Protein AF-A0A0D2CR32-F1 (afdb_monomer)

Mean predicted aligned error: 14.41 Å

pLDDT: mean 72.33, std 23.38, range [25.7, 96.06]

Radius of gyration: 24.19 Å; Cα contacts (8 Å, |Δi|>4): 270; chains: 1; bounding box: 74×55×66 Å

Organism: NCBI:txid348802

Secondary structure (DSSP, 8-state):
---TTHHHHHHHHHHHHTTSSS-SSS-S----------S-TTS---------S-----GGGGGGGGEEEEEEEEEEEHHHHTTT---EEEEEEEEE-S-S---TTHHHHHTS--BPPPPTTS-HHHHHHHHHHHHHHHTT----EEESS-TTS--SS--SPPEEEEE-SSGGGSS-HHHHHHHHHHHHT--HHHHHHHHHHTT--PPPPPTTS-HHHHHHHHHHHHHHHHHHHHHHH-

InterPro domains:
  IPR010686 Oil body-associated protein-like [PF06884] (105-201)
  IPR010686 Oil body-associated protein-like [PTHR31360] (105-225)

Structure (mmCIF, N/CA/C/O backbone):
data_AF-A0A0D2CR32-F1
#
_entry.id   AF-A0A0D2CR32-F1
#
loop_
_atom_site.group_PDB
_atom_site.id
_atom_site.type_symbol
_atom_site.label_atom_id
_atom_site.label_alt_id
_atom_site.label_comp_id
_atom_site.label_asym_id
_atom_site.label_entity_id
_atom_site.label_seq_id
_atom_site.pdbx_PDB_ins_code
_atom_site.Cartn_x
_atom_site.Cartn_y
_atom_site.Cartn_z
_atom_site.occupancy
_atom_site.B_iso_or_equiv
_atom_site.auth_seq_id
_atom_site.auth_comp_id
_atom_site.auth_asym_id
_atom_site.auth_atom_id
_atom_site.pdbx_PDB_model_num
ATOM 1 N N . MET A 1 1 ? -7.185 8.472 30.076 1.00 27.50 1 MET A N 1
ATOM 2 C CA . MET A 1 1 ? -6.195 7.599 29.405 1.00 27.50 1 MET A CA 1
ATOM 3 C C . MET A 1 1 ? -6.748 6.182 29.374 1.00 27.50 1 MET A C 1
ATOM 5 O O . MET A 1 1 ? -6.702 5.495 30.388 1.00 27.50 1 MET A O 1
ATOM 9 N N . LEU A 1 2 ? -7.368 5.788 28.262 1.00 28.55 2 LEU A N 1
ATOM 10 C CA . LEU A 1 2 ? -7.880 4.429 28.055 1.00 28.55 2 LEU A CA 1
ATOM 11 C C . LEU A 1 2 ? -6.737 3.539 27.542 1.00 28.55 2 LEU A C 1
ATOM 13 O O . LEU A 1 2 ? -5.870 4.010 26.812 1.00 28.55 2 LEU A O 1
ATOM 17 N N . ARG A 1 3 ? -6.682 2.280 27.992 1.00 25.70 3 ARG A N 1
ATOM 18 C CA . ARG A 1 3 ? -5.602 1.347 27.634 1.00 25.70 3 ARG A CA 1
ATOM 19 C C . ARG A 1 3 ? -5.749 0.852 26.178 1.00 25.70 3 ARG A C 1
ATOM 21 O O . ARG A 1 3 ? -6.882 0.682 25.735 1.00 25.70 3 ARG A O 1
ATOM 28 N N . PRO A 1 4 ? -4.646 0.501 25.487 1.00 36.69 4 PRO A N 1
ATOM 29 C CA . PRO A 1 4 ? -4.617 0.152 24.052 1.00 36.69 4 PRO A CA 1
ATOM 30 C C . PRO A 1 4 ? -5.439 -1.077 23.611 1.00 36.69 4 PRO A C 1
ATOM 32 O O . PRO A 1 4 ? -5.573 -1.330 22.424 1.00 36.69 4 PRO A O 1
ATOM 35 N N . GLY A 1 5 ? -6.000 -1.860 24.539 1.00 31.25 5 GLY A N 1
ATOM 36 C CA . GLY A 1 5 ? -6.764 -3.079 24.224 1.00 31.25 5 GLY A CA 1
ATOM 37 C C . GLY A 1 5 ? -8.270 -2.879 24.023 1.00 31.25 5 GLY A C 1
ATOM 38 O O . GLY A 1 5 ? -8.967 -3.836 23.702 1.00 31.25 5 GLY A O 1
ATOM 39 N N . VAL A 1 6 ? -8.798 -1.668 24.234 1.00 40.19 6 VAL A N 1
ATOM 40 C CA . VAL A 1 6 ? -10.255 -1.434 24.246 1.00 40.19 6 VAL A CA 1
ATOM 41 C C . VAL A 1 6 ? -10.858 -1.451 22.835 1.00 40.19 6 VAL A C 1
ATOM 43 O O . VAL A 1 6 ? -11.968 -1.942 22.671 1.00 40.19 6 VAL A O 1
ATOM 46 N N . ALA A 1 7 ? -10.127 -1.007 21.808 1.00 39.59 7 ALA A N 1
ATOM 47 C CA . ALA A 1 7 ? -10.624 -0.995 20.427 1.00 39.59 7 ALA A CA 1
ATOM 48 C C . ALA A 1 7 ? -10.786 -2.414 19.842 1.00 39.59 7 ALA A C 1
ATOM 50 O O . ALA A 1 7 ? -11.799 -2.729 19.220 1.00 39.59 7 ALA A O 1
ATOM 51 N N . VAL A 1 8 ? -9.826 -3.304 20.119 1.00 42.84 8 VAL A N 1
ATOM 52 C CA . VAL A 1 8 ? -9.856 -4.713 19.681 1.00 42.84 8 VAL A CA 1
ATOM 53 C C . VAL A 1 8 ? -10.922 -5.505 20.443 1.00 42.84 8 VAL A C 1
ATOM 55 O O . VAL A 1 8 ? -11.657 -6.296 19.851 1.00 42.84 8 VAL A O 1
ATOM 58 N N . GLN A 1 9 ? -11.053 -5.255 21.749 1.00 33.66 9 GLN A N 1
ATOM 59 C CA . GLN A 1 9 ? -12.088 -5.871 22.573 1.00 33.66 9 GLN A CA 1
ATOM 60 C C . GLN A 1 9 ? -13.492 -5.418 22.131 1.00 33.66 9 GLN A C 1
ATOM 62 O O . GLN A 1 9 ? -14.372 -6.259 21.983 1.00 33.66 9 GLN A O 1
ATOM 67 N N . ALA A 1 10 ? -13.688 -4.133 21.814 1.00 36.56 10 ALA A N 1
ATOM 68 C CA . ALA A 1 10 ? -14.958 -3.609 21.306 1.00 36.56 10 ALA A CA 1
ATOM 69 C C . ALA A 1 10 ? -15.360 -4.232 19.953 1.00 36.56 10 ALA A C 1
ATOM 71 O O . ALA A 1 10 ? -16.526 -4.582 19.753 1.00 36.56 10 ALA A O 1
ATOM 72 N N . TYR A 1 11 ? -14.397 -4.457 19.049 1.00 42.00 11 TYR A N 1
ATOM 73 C CA . TYR A 1 11 ? -14.636 -5.164 17.785 1.00 42.00 11 TYR A CA 1
ATOM 74 C C . TYR A 1 11 ? -15.102 -6.613 18.010 1.00 42.00 11 TYR A C 1
ATOM 76 O O . TYR A 1 11 ? -16.102 -7.041 17.430 1.00 42.00 11 TYR A O 1
ATOM 84 N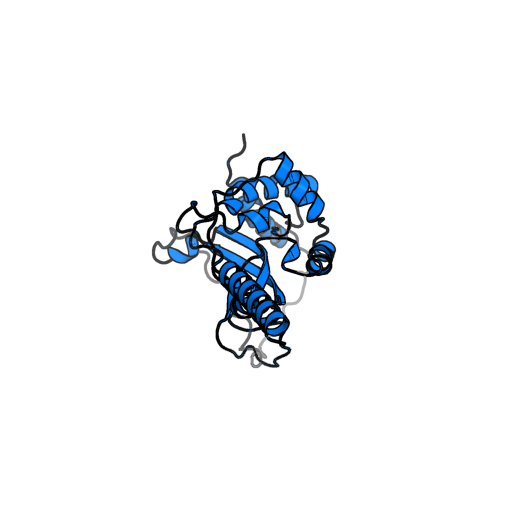 N . LEU A 1 12 ? -14.439 -7.356 18.902 1.00 39.53 12 LEU A N 1
ATOM 85 C CA . LEU A 1 12 ? -14.796 -8.745 19.212 1.00 39.53 12 LEU A CA 1
ATOM 86 C C . LEU A 1 12 ? -16.113 -8.866 20.005 1.00 39.53 12 LEU A C 1
ATOM 88 O O . LEU A 1 12 ? -16.902 -9.776 19.746 1.00 39.53 12 LEU A O 1
ATOM 92 N N . GLU A 1 13 ? -16.395 -7.938 20.923 1.00 36.94 13 GLU A N 1
ATOM 93 C CA . GLU A 1 13 ? -17.614 -7.919 21.748 1.00 36.94 13 G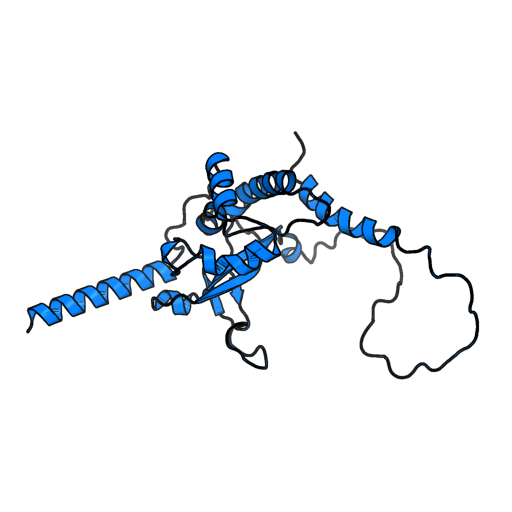LU A CA 1
ATOM 94 C C . GLU A 1 13 ? -18.865 -7.500 20.958 1.00 36.94 13 GLU A C 1
ATOM 96 O O . GLU A 1 13 ? -19.954 -8.033 21.196 1.00 36.94 13 GLU A O 1
ATOM 101 N N . SER A 1 14 ? -18.726 -6.625 19.954 1.00 37.56 14 SER A N 1
ATOM 102 C CA . SER A 1 14 ? -19.843 -6.209 19.090 1.00 37.56 14 SER A CA 1
ATOM 103 C C . SER A 1 14 ? -20.458 -7.370 18.285 1.00 37.56 14 SER A C 1
ATOM 105 O O . SER A 1 14 ? -21.671 -7.389 18.056 1.00 37.56 14 SER A O 1
ATOM 107 N N . ARG A 1 15 ? -19.669 -8.404 17.940 1.00 39.91 15 ARG A N 1
ATOM 108 C CA . ARG A 1 15 ? -20.166 -9.627 17.275 1.00 39.91 15 ARG A CA 1
ATOM 109 C C . ARG A 1 15 ? -20.936 -10.561 18.213 1.00 39.91 15 ARG A C 1
ATOM 111 O O . ARG A 1 15 ? -21.784 -11.312 17.734 1.00 39.91 15 ARG A O 1
ATOM 118 N N . ALA A 1 16 ? -20.687 -10.521 19.523 1.00 35.16 16 ALA A N 1
ATOM 119 C CA . ALA A 1 16 ? -21.371 -11.384 20.489 1.00 35.16 16 ALA A CA 1
ATOM 120 C C . ALA A 1 16 ? -22.799 -10.898 20.807 1.00 35.16 16 ALA A C 1
ATOM 122 O O . ALA A 1 16 ? -23.700 -11.707 21.017 1.00 35.16 16 ALA A O 1
ATOM 123 N N . LEU A 1 17 ? -23.041 -9.583 20.788 1.00 36.00 17 LEU A N 1
ATOM 124 C CA . LEU A 1 17 ? -24.335 -8.995 21.163 1.00 36.00 17 LEU A CA 1
ATOM 125 C C . LEU A 1 17 ? -25.388 -9.014 20.038 1.00 36.00 17 LEU A C 1
ATOM 127 O O . LEU A 1 17 ? -26.586 -8.985 20.331 1.00 36.00 17 LEU A O 1
ATOM 131 N N . PHE A 1 18 ? -24.973 -9.123 18.771 1.00 36.34 18 PHE A N 1
ATOM 132 C CA . PHE A 1 18 ? -25.883 -9.163 17.615 1.00 36.34 18 PHE A CA 1
ATOM 133 C C . PHE A 1 18 ? -26.742 -10.444 17.569 1.00 36.34 18 PHE A C 1
ATOM 135 O O . PHE A 1 18 ? -27.901 -10.403 17.160 1.00 36.34 18 PHE A O 1
ATOM 142 N N . TRP A 1 19 ? -26.236 -11.569 18.087 1.00 30.84 19 TRP A N 1
ATOM 143 C CA . TRP A 1 19 ? -26.947 -12.857 18.058 1.00 30.84 19 TRP A CA 1
ATOM 144 C C . TRP A 1 19 ? -27.943 -13.073 19.209 1.00 30.84 19 TRP A C 1
ATOM 146 O O . TRP A 1 19 ? -28.801 -13.947 19.115 1.00 30.84 19 TRP A O 1
ATOM 156 N N . HIS A 1 20 ? -27.899 -12.263 20.272 1.00 37.88 20 HIS A N 1
ATOM 157 C CA . HIS A 1 20 ? -28.812 -12.406 21.417 1.00 37.88 20 HIS A CA 1
ATOM 158 C C . HIS A 1 20 ? -30.158 -11.680 21.247 1.00 37.88 20 HIS A C 1
ATOM 160 O O . HIS A 1 20 ? -31.092 -11.963 21.994 1.00 37.88 20 HIS A O 1
ATOM 166 N N . LYS A 1 21 ? -30.290 -10.762 20.278 1.00 38.78 21 LYS A N 1
ATOM 167 C CA . LYS A 1 21 ? -31.495 -9.921 20.113 1.00 38.78 21 LYS A CA 1
ATOM 168 C C . LYS A 1 21 ? -32.452 -10.348 18.990 1.00 38.78 21 LYS A C 1
ATOM 170 O O . LYS A 1 21 ? -33.497 -9.725 18.844 1.00 38.78 21 LYS A O 1
ATOM 175 N N . LEU A 1 22 ? -32.153 -11.419 18.247 1.00 34.38 22 LEU A N 1
ATOM 176 C CA . LEU A 1 22 ? -32.984 -11.909 17.129 1.00 34.38 22 LEU A CA 1
ATOM 177 C C . LEU A 1 22 ? -33.710 -13.247 17.395 1.00 34.38 22 LEU A C 1
ATOM 179 O O . LEU A 1 22 ? -34.282 -13.824 16.477 1.00 34.38 22 LEU A O 1
ATOM 183 N N . ILE A 1 23 ? -33.743 -13.733 18.643 1.00 38.81 23 ILE A N 1
ATOM 184 C CA . ILE A 1 23 ? -34.404 -15.002 19.016 1.00 38.81 23 ILE A CA 1
ATOM 185 C C . ILE A 1 23 ? -35.640 -14.798 19.922 1.00 38.81 23 ILE A C 1
ATOM 187 O O . ILE A 1 23 ? -35.771 -15.478 20.939 1.00 38.81 23 ILE A O 1
ATOM 191 N N . PRO A 1 24 ? -36.576 -13.883 19.603 1.00 36.66 24 PRO A N 1
ATOM 192 C CA . PRO A 1 24 ? -37.940 -14.167 20.038 1.00 36.66 24 PRO A CA 1
ATOM 193 C C . PRO A 1 24 ? -38.971 -13.750 18.986 1.00 36.66 24 PRO A C 1
ATOM 195 O O . PRO A 1 24 ? -39.737 -12.832 19.235 1.00 36.66 24 PRO A O 1
ATOM 198 N N . PHE A 1 25 ? -39.014 -14.389 17.811 1.00 33.28 25 PHE A N 1
ATOM 199 C CA . PHE A 1 25 ? -40.172 -14.203 16.913 1.00 33.28 25 PHE A CA 1
ATOM 200 C C . PHE A 1 25 ? -40.684 -15.442 16.165 1.00 3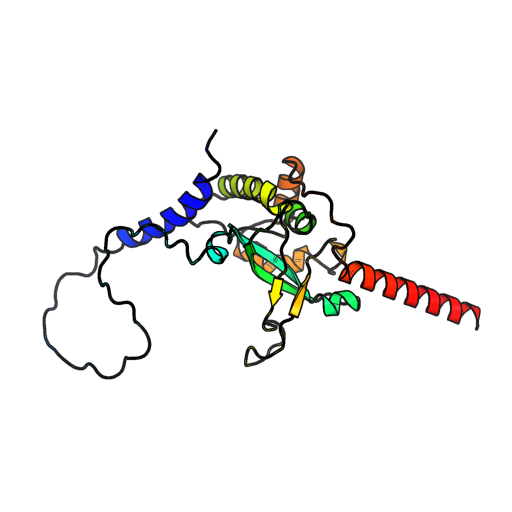3.28 25 PHE A C 1
ATOM 202 O O . PHE A 1 25 ? -41.750 -15.366 15.567 1.00 33.28 25 PHE A O 1
ATOM 209 N N . PHE A 1 26 ? -40.038 -16.607 16.261 1.00 34.28 26 PHE A N 1
ATOM 210 C CA . PHE A 1 26 ? -40.560 -17.842 15.657 1.00 34.28 26 PHE A CA 1
ATOM 211 C C . PHE A 1 26 ? -40.344 -19.046 16.575 1.00 34.28 26 PHE A C 1
ATOM 213 O O . PHE A 1 26 ? -39.478 -19.880 16.341 1.00 34.28 26 PHE A O 1
ATOM 220 N N . ALA A 1 27 ? -41.114 -19.124 17.658 1.00 36.47 27 ALA A N 1
ATOM 221 C CA . ALA A 1 27 ? -41.225 -20.349 18.446 1.00 36.47 27 ALA A CA 1
ATOM 222 C C . ALA A 1 27 ? -42.585 -20.411 19.150 1.00 36.47 27 ALA A C 1
ATOM 224 O O . ALA A 1 27 ? -42.665 -20.389 20.373 1.00 36.47 27 ALA A O 1
ATOM 225 N N . THR A 1 28 ? -43.670 -20.477 18.378 1.00 37.28 28 THR A N 1
ATOM 226 C CA . THR A 1 28 ? -44.895 -21.126 18.861 1.00 37.28 28 THR A CA 1
ATOM 227 C C . THR A 1 28 ? -45.458 -22.013 17.754 1.00 37.28 28 THR A C 1
ATOM 229 O O . THR A 1 28 ? -45.735 -21.552 16.652 1.00 37.28 28 THR A O 1
ATOM 232 N N . SER A 1 29 ? -45.603 -23.298 18.086 1.00 38.62 29 SER A N 1
ATOM 233 C CA . SER A 1 29 ? -46.234 -24.390 17.331 1.00 38.62 29 SER A CA 1
ATOM 234 C C . SER A 1 29 ? -45.499 -24.934 16.095 1.00 38.62 29 SER A C 1
ATOM 236 O O . SER A 1 29 ? -45.486 -24.324 15.034 1.00 38.62 29 SER A O 1
ATOM 238 N N . ILE A 1 30 ? -44.936 -26.139 16.225 1.00 32.59 30 ILE A N 1
ATOM 239 C CA . ILE A 1 30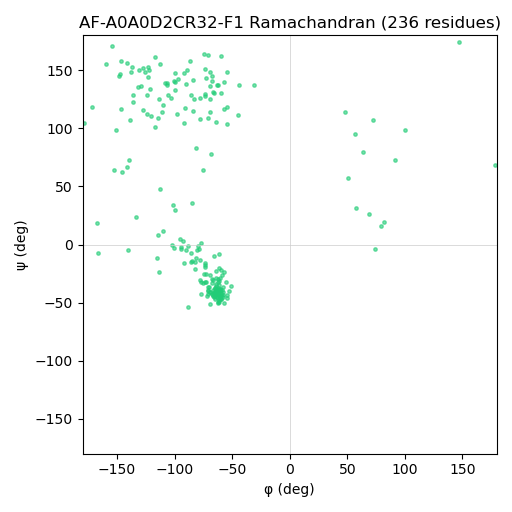 ? -45.448 -27.370 15.593 1.00 32.59 30 ILE A CA 1
ATOM 240 C C . ILE A 1 30 ? -44.534 -28.524 16.033 1.00 32.59 30 ILE A C 1
ATOM 242 O O . ILE A 1 30 ? -43.401 -28.665 15.579 1.00 32.59 30 ILE A O 1
ATOM 246 N N . ASP A 1 31 ? -45.056 -29.332 16.953 1.00 33.88 31 ASP A N 1
ATOM 247 C CA . ASP A 1 31 ? -44.638 -30.711 17.174 1.00 33.88 31 ASP A CA 1
ATOM 248 C C . ASP A 1 31 ? -45.399 -31.576 16.165 1.00 33.88 31 ASP A C 1
ATOM 250 O O . ASP A 1 31 ? -46.623 -31.650 16.265 1.00 33.88 31 ASP A O 1
ATOM 254 N N . PHE A 1 32 ? -44.722 -32.226 15.212 1.00 27.45 32 PHE A N 1
ATOM 255 C CA . PHE A 1 32 ? -45.164 -33.516 14.659 1.00 27.45 32 PHE A CA 1
ATOM 256 C C . PHE A 1 32 ? -44.097 -34.137 13.737 1.00 27.45 32 PHE A C 1
ATOM 258 O O . PHE A 1 32 ? -43.772 -33.552 12.712 1.00 27.45 32 PHE A O 1
ATOM 265 N N . LEU A 1 33 ? -43.618 -35.330 14.128 1.00 30.91 33 LEU A N 1
ATOM 266 C CA . LEU A 1 33 ? -43.073 -36.449 13.325 1.00 30.91 33 LEU A CA 1
ATOM 267 C C . LEU A 1 33 ? -42.013 -36.097 12.251 1.00 30.91 33 LEU A C 1
ATOM 269 O O . LEU A 1 33 ? -42.293 -35.443 11.261 1.00 30.91 33 LEU A O 1
ATOM 273 N N . GLY A 1 34 ? -40.755 -36.524 12.359 1.00 28.36 34 GLY A N 1
ATOM 274 C CA . GLY A 1 34 ? -40.354 -37.928 12.459 1.00 28.36 34 GLY A CA 1
ATOM 275 C C . GLY A 1 34 ? -39.877 -38.420 11.084 1.00 28.36 34 GLY A C 1
ATOM 276 O O . GLY A 1 34 ? -40.694 -38.759 10.240 1.00 28.36 34 GLY A O 1
ATOM 277 N N . ASP A 1 35 ? -38.555 -38.429 10.897 1.00 30.50 35 ASP A N 1
ATOM 278 C CA . ASP A 1 35 ? -37.787 -39.190 9.901 1.00 30.50 35 ASP A CA 1
ATOM 279 C C . ASP A 1 35 ? -38.090 -39.036 8.398 1.00 30.50 35 ASP A C 1
ATOM 281 O O . ASP A 1 35 ? -38.831 -39.798 7.784 1.00 30.50 35 ASP A O 1
ATOM 285 N N . LEU A 1 36 ? -37.314 -38.148 7.770 1.00 29.09 36 LEU A N 1
ATOM 286 C CA . LEU A 1 36 ? -36.714 -38.376 6.447 1.00 29.09 36 LEU A CA 1
ATOM 287 C C . LEU A 1 36 ? -35.337 -37.693 6.405 1.00 29.09 36 LEU A C 1
ATOM 289 O O . LEU A 1 36 ? -35.073 -36.745 5.671 1.00 29.09 36 LEU A O 1
ATOM 293 N N . ALA A 1 37 ? -34.452 -38.172 7.279 1.00 32.44 37 ALA A N 1
ATOM 294 C CA . ALA A 1 37 ? -33.020 -37.949 7.186 1.00 32.44 37 ALA A CA 1
ATOM 295 C C . ALA A 1 37 ? -32.451 -38.901 6.127 1.00 32.44 37 ALA A C 1
ATOM 297 O O . ALA A 1 37 ? -32.412 -40.098 6.381 1.00 32.44 37 ALA A O 1
ATOM 298 N N . LEU A 1 38 ? -32.057 -38.380 4.957 1.00 36.31 38 LEU A N 1
ATOM 299 C CA . LEU A 1 38 ? -31.023 -38.942 4.062 1.00 36.31 38 LEU A CA 1
ATOM 300 C C . LEU A 1 38 ? -30.885 -38.085 2.785 1.00 36.31 38 LEU A C 1
ATOM 302 O O . LEU A 1 38 ? -31.241 -38.527 1.700 1.00 36.31 38 LEU A O 1
ATOM 306 N N . SER A 1 39 ? -30.376 -36.847 2.898 1.00 31.53 39 SER A N 1
ATOM 307 C CA . SER A 1 39 ? -29.729 -36.150 1.756 1.00 31.53 39 SER A CA 1
ATOM 308 C C . SER A 1 39 ? -28.926 -34.878 2.105 1.00 31.53 39 SER A C 1
ATOM 310 O O . SER A 1 39 ? -28.678 -34.066 1.218 1.00 31.53 39 SER A O 1
ATOM 312 N N . ALA A 1 40 ? -28.515 -34.648 3.358 1.00 29.55 40 ALA A N 1
ATOM 313 C CA . ALA A 1 40 ? -27.813 -33.406 3.735 1.00 29.55 40 ALA A CA 1
ATOM 314 C C . ALA A 1 40 ? -26.557 -33.622 4.599 1.00 29.55 40 ALA A C 1
ATOM 316 O O . ALA A 1 40 ? -26.117 -32.722 5.310 1.00 29.55 40 ALA A O 1
ATOM 317 N N . GLU A 1 41 ? -25.942 -34.801 4.525 1.00 32.22 41 GLU A N 1
ATOM 318 C CA . GLU A 1 41 ? -24.595 -35.017 5.055 1.00 32.22 41 GLU A CA 1
ATOM 319 C C . GLU A 1 41 ? -23.573 -34.516 4.029 1.00 32.22 41 GLU A C 1
ATOM 321 O O . GLU A 1 41 ? -23.101 -35.300 3.222 1.00 32.22 41 GLU A O 1
ATOM 326 N N . TYR A 1 42 ? -23.276 -33.210 4.010 1.00 29.47 42 TYR A N 1
ATOM 327 C CA . TYR A 1 42 ? -21.933 -32.706 3.644 1.00 29.47 42 TYR A CA 1
ATOM 328 C C . TYR A 1 42 ? -21.682 -31.226 3.981 1.00 29.47 42 TYR A C 1
ATOM 330 O O . TYR A 1 42 ? -20.548 -30.765 3.906 1.00 29.47 42 TYR A O 1
ATOM 338 N N . LEU A 1 43 ? -22.685 -30.475 4.429 1.00 30.61 43 LEU A N 1
ATOM 339 C CA . LEU A 1 43 ? -22.503 -29.129 4.968 1.00 30.61 43 LEU A CA 1
ATOM 340 C C . LEU A 1 43 ? -23.269 -29.059 6.291 1.00 30.61 43 LEU A C 1
ATOM 342 O O . LEU A 1 43 ? -24.414 -29.485 6.345 1.00 30.61 43 LEU A O 1
ATOM 346 N N . VAL A 1 44 ? -22.655 -28.489 7.330 1.00 32.03 44 VAL A N 1
ATOM 347 C CA . VAL A 1 44 ? -23.160 -28.370 8.718 1.00 32.03 44 VAL A CA 1
ATOM 348 C C . VAL A 1 44 ? -22.764 -29.530 9.652 1.00 32.03 44 VAL A C 1
ATOM 350 O O . VAL A 1 44 ? -23.575 -30.310 10.141 1.00 32.03 44 VAL A O 1
ATOM 353 N N . VAL A 1 45 ? -21.483 -29.541 10.020 1.00 27.95 45 VAL A N 1
ATOM 354 C CA . VAL A 1 45 ? -21.033 -29.898 11.376 1.00 27.95 45 VAL A CA 1
ATOM 355 C C . VAL A 1 45 ? -20.378 -28.616 11.895 1.00 27.95 45 VAL A C 1
ATOM 357 O O . VAL A 1 45 ? -19.374 -28.182 11.358 1.00 27.95 45 VAL A O 1
ATOM 360 N N . HIS A 1 46 ? -21.040 -27.824 12.735 1.00 30.56 46 HIS A N 1
ATOM 361 C CA . HIS A 1 46 ? -20.940 -27.980 14.181 1.00 30.56 46 HIS A CA 1
ATOM 362 C C . HIS A 1 46 ? -22.304 -27.807 14.860 1.00 30.56 46 HIS A C 1
ATOM 364 O O . HIS A 1 46 ? -22.842 -26.709 15.002 1.00 30.56 46 HIS A O 1
ATOM 370 N N . ARG A 1 47 ? -22.840 -28.940 15.315 1.00 31.89 47 ARG A N 1
ATOM 371 C CA . ARG A 1 47 ? -23.934 -29.054 16.278 1.00 31.89 47 ARG A CA 1
ATOM 372 C C . ARG A 1 47 ? -23.412 -28.601 17.652 1.00 31.89 47 ARG A C 1
ATOM 374 O O . ARG A 1 47 ? -22.309 -28.981 18.037 1.00 31.89 47 ARG A O 1
ATOM 381 N N . LYS A 1 48 ? -24.206 -27.806 18.380 1.00 35.91 48 LYS A N 1
ATOM 382 C CA . LYS A 1 48 ? -24.034 -27.492 19.811 1.00 35.91 48 LYS A CA 1
ATOM 383 C C . LYS A 1 48 ? -23.708 -28.774 20.597 1.00 35.91 48 LYS A C 1
ATOM 385 O O . LYS A 1 48 ? -24.584 -29.620 20.738 1.00 35.91 48 LYS A O 1
ATOM 390 N N . SER A 1 49 ? -22.490 -28.888 21.114 1.00 30.05 49 SER A N 1
ATOM 391 C CA . SER A 1 49 ? -22.095 -29.874 22.124 1.00 30.05 49 SER A CA 1
ATOM 392 C C . SER A 1 49 ? -21.046 -29.210 23.010 1.00 30.05 49 SER A C 1
ATOM 394 O O . SER A 1 49 ? -19.997 -28.805 22.523 1.00 30.05 49 SER A O 1
ATOM 396 N N . ASP A 1 50 ? -21.389 -29.053 24.285 1.00 29.05 50 ASP A N 1
ATOM 397 C CA . ASP A 1 50 ? -20.473 -28.880 25.415 1.00 29.05 50 ASP A CA 1
ATOM 398 C C . ASP A 1 50 ? -19.593 -27.619 25.431 1.00 29.05 50 ASP A C 1
ATOM 400 O O . ASP A 1 50 ? -18.382 -27.658 25.218 1.00 29.05 50 ASP A O 1
ATOM 404 N N . TYR A 1 51 ? -20.181 -26.490 25.846 1.00 33.81 51 TYR A N 1
ATOM 405 C CA . TYR A 1 51 ? -19.397 -25.427 26.483 1.00 33.81 51 TYR A CA 1
ATOM 406 C C . TYR A 1 51 ? -18.915 -25.916 27.855 1.00 33.81 51 TYR A C 1
ATOM 408 O O . TYR A 1 51 ? -19.467 -25.565 28.899 1.00 33.81 51 TYR A O 1
ATOM 416 N N . ALA A 1 52 ? -17.873 -26.745 27.853 1.00 37.72 52 ALA A N 1
ATOM 417 C CA . ALA A 1 52 ? -16.995 -26.867 28.999 1.00 37.72 52 ALA A CA 1
ATOM 418 C C . ALA A 1 52 ? -16.435 -25.471 29.318 1.00 37.72 52 ALA A C 1
ATOM 420 O O . ALA A 1 52 ? -16.122 -24.689 28.417 1.00 37.72 52 ALA A O 1
ATOM 421 N N . THR A 1 53 ? -16.337 -25.160 30.612 1.00 39.97 53 THR A N 1
ATOM 422 C CA . THR A 1 53 ? -15.613 -24.008 31.175 1.00 39.97 53 THR A CA 1
ATOM 423 C C . THR A 1 53 ? -14.399 -23.628 30.324 1.00 39.97 53 THR A C 1
ATOM 425 O O . THR A 1 53 ? -13.677 -24.550 29.937 1.00 39.97 53 THR A O 1
ATOM 428 N N . PRO A 1 54 ? -14.125 -22.331 30.066 1.00 42.03 54 PRO A N 1
ATOM 429 C CA . PRO A 1 54 ? -13.037 -21.922 29.183 1.00 42.03 54 PRO A CA 1
ATOM 430 C C . PRO A 1 54 ? -11.725 -22.550 29.661 1.00 42.03 54 PRO A C 1
ATOM 432 O O . PRO A 1 54 ? -11.150 -22.157 30.678 1.00 42.03 54 PRO A O 1
ATOM 435 N N . SER A 1 55 ? -11.283 -23.587 28.949 1.00 49.22 55 SER A N 1
ATOM 436 C CA . SER A 1 55 ? -10.024 -24.261 29.217 1.00 49.22 55 SER A CA 1
ATOM 437 C C . SER A 1 55 ? -8.908 -23.245 29.021 1.00 49.22 55 SER A C 1
ATOM 439 O O . SER A 1 55 ? -8.937 -22.476 28.056 1.00 49.22 55 SER A O 1
ATOM 441 N N . LYS A 1 56 ? -7.928 -23.236 29.931 1.00 44.94 56 LYS A N 1
ATOM 442 C CA . LYS A 1 56 ? -6.745 -22.371 29.835 1.00 44.94 56 LYS A CA 1
ATOM 443 C C . LYS A 1 56 ? -6.192 -22.392 28.396 1.00 44.94 56 LYS A C 1
ATOM 445 O O . LYS A 1 56 ? -6.116 -23.474 27.815 1.00 44.94 56 LYS A O 1
ATOM 450 N N . PRO A 1 57 ? -5.796 -21.242 27.822 1.00 46.94 57 PRO A N 1
ATOM 451 C CA . PRO A 1 57 ? -5.370 -21.168 26.427 1.00 46.94 57 PRO A CA 1
ATOM 452 C C . PRO A 1 57 ? -4.237 -22.164 26.130 1.00 46.94 57 PRO A C 1
ATOM 454 O O . PRO A 1 57 ? -3.156 -22.008 26.696 1.00 46.94 57 PRO A O 1
ATOM 457 N N . ASN A 1 58 ? -4.446 -23.133 25.226 1.00 50.81 58 ASN A N 1
ATOM 458 C CA . ASN A 1 58 ? -3.441 -24.150 24.878 1.00 50.81 58 ASN A CA 1
ATOM 459 C C . ASN A 1 58 ? -2.136 -23.478 24.374 1.00 50.81 58 ASN A C 1
ATOM 461 O O . ASN A 1 58 ? -2.180 -22.777 23.353 1.00 50.81 58 ASN A O 1
ATOM 465 N N . PRO A 1 59 ? -0.992 -23.633 25.069 1.00 56.34 59 PRO A N 1
ATOM 466 C CA . PRO A 1 59 ? 0.282 -23.008 24.702 1.00 56.34 59 PRO A CA 1
ATOM 467 C C . PRO A 1 59 ? 0.881 -23.501 23.369 1.00 56.34 59 PRO A C 1
ATOM 469 O O . PRO A 1 59 ? 1.815 -22.885 22.866 1.00 56.34 59 PRO A O 1
ATOM 472 N N . GLU A 1 60 ? 0.332 -24.556 22.768 1.00 55.62 60 GLU A N 1
ATOM 473 C CA . GLU A 1 60 ? 0.847 -25.211 21.557 1.00 55.62 60 GLU A CA 1
ATOM 474 C C . GLU A 1 60 ? 0.624 -24.419 20.244 1.00 55.62 60 GLU A C 1
ATOM 476 O O . GLU A 1 60 ? 1.317 -24.646 19.258 1.00 55.62 60 GLU A O 1
ATOM 481 N N . PHE A 1 61 ? -0.266 -23.416 20.225 1.00 51.09 61 PHE A N 1
ATOM 482 C CA . PHE A 1 61 ? -0.589 -22.606 19.029 1.00 51.09 61 PHE A CA 1
ATOM 483 C C . PHE A 1 61 ? 0.083 -21.220 18.996 1.00 51.09 61 PHE A C 1
ATOM 485 O O . PHE A 1 61 ? -0.495 -20.242 18.517 1.00 51.09 61 PHE A O 1
ATOM 492 N N . ALA A 1 62 ? 1.304 -21.104 19.518 1.00 45.50 62 ALA A N 1
ATOM 493 C CA . ALA A 1 62 ? 2.028 -19.833 19.628 1.00 45.50 62 ALA A CA 1
ATOM 494 C C . ALA A 1 62 ? 2.134 -18.986 18.329 1.00 45.50 62 ALA A C 1
ATOM 496 O O . ALA A 1 62 ? 2.022 -17.765 18.447 1.00 45.50 62 ALA A O 1
ATOM 497 N N . PRO A 1 63 ? 2.278 -19.544 17.102 1.00 50.72 63 PRO A N 1
ATOM 498 C CA . PRO A 1 63 ? 2.368 -18.725 15.885 1.00 50.72 63 PRO A CA 1
ATOM 499 C C . PRO A 1 63 ? 1.086 -17.938 15.579 1.00 50.72 63 PRO A C 1
ATOM 501 O O . PRO A 1 63 ? 1.158 -16.785 15.163 1.00 50.72 63 PRO A O 1
ATOM 504 N N . LEU A 1 64 ? -0.088 -18.530 15.831 1.00 45.03 64 LEU A N 1
ATOM 505 C CA . LEU A 1 64 ? -1.389 -17.914 15.533 1.00 45.03 64 LEU A CA 1
ATOM 506 C C . LEU A 1 64 ? -1.749 -16.783 16.508 1.00 45.03 64 LEU A C 1
ATOM 508 O O . LEU A 1 64 ? -2.572 -15.935 16.185 1.00 45.03 64 LEU A O 1
ATOM 512 N N . ARG A 1 65 ? -1.111 -16.730 17.685 1.00 50.12 65 ARG A N 1
ATOM 513 C CA . ARG A 1 65 ? -1.337 -15.671 18.686 1.00 50.12 65 ARG A CA 1
ATOM 514 C C . ARG A 1 65 ? -0.643 -14.350 18.358 1.00 50.12 65 ARG A C 1
ATOM 516 O O . ARG A 1 65 ? -0.948 -13.348 18.991 1.00 50.12 65 ARG A O 1
ATOM 523 N N . ASN A 1 66 ? 0.279 -14.358 17.396 1.00 58.38 66 ASN A N 1
ATOM 524 C CA . ASN A 1 66 ? 1.003 -13.166 16.956 1.00 58.38 66 ASN A CA 1
ATOM 525 C C . ASN A 1 66 ? 0.366 -12.512 15.725 1.00 58.38 66 ASN A C 1
ATOM 527 O O . ASN A 1 66 ? 0.954 -11.581 15.184 1.00 58.38 66 ASN A O 1
ATOM 531 N N . ILE A 1 67 ? -0.790 -13.005 15.262 1.00 56.53 67 ILE A N 1
ATOM 532 C CA . ILE A 1 67 ? -1.601 -12.306 14.266 1.00 56.53 67 ILE A CA 1
ATOM 533 C C . ILE A 1 67 ? -2.213 -11.098 14.967 1.00 56.53 67 ILE A C 1
ATOM 535 O O . ILE A 1 67 ? -3.060 -11.251 15.847 1.00 56.53 67 ILE A O 1
ATOM 539 N N . CYS A 1 68 ? -1.729 -9.912 14.620 1.00 62.06 68 CYS A N 1
ATOM 540 C CA . CYS A 1 68 ? -2.092 -8.693 15.325 1.00 62.06 68 CYS A CA 1
ATOM 541 C C . CYS A 1 68 ? -3.350 -8.076 14.724 1.00 62.06 68 CYS A C 1
ATOM 543 O O . CYS A 1 68 ? -4.311 -7.818 15.444 1.00 62.06 68 CYS A O 1
ATOM 545 N N . GLU A 1 69 ? -3.351 -7.846 13.412 1.00 68.69 69 GLU A N 1
ATOM 546 C CA . GLU A 1 69 ? -4.336 -6.979 12.771 1.00 68.69 69 GLU A CA 1
ATOM 547 C C . GLU A 1 69 ? -4.643 -7.454 11.348 1.00 68.69 69 GLU A C 1
ATOM 549 O O . GLU A 1 69 ? -3.774 -7.989 10.652 1.00 68.69 69 GLU A O 1
ATOM 554 N N . PHE A 1 70 ? -5.902 -7.278 10.944 1.00 80.56 70 PHE A N 1
ATOM 555 C CA . PHE A 1 70 ? -6.335 -7.393 9.555 1.00 80.56 70 PHE A CA 1
ATOM 556 C C . PHE A 1 70 ? -6.049 -6.071 8.855 1.00 80.56 70 PHE A C 1
ATOM 558 O O . PHE A 1 70 ? -6.528 -5.043 9.316 1.00 80.56 70 PHE A O 1
ATOM 565 N N . LEU A 1 71 ? -5.323 -6.101 7.746 1.00 84.50 71 LEU A N 1
ATOM 566 C CA . LEU A 1 71 ? -4.927 -4.921 6.989 1.00 84.50 71 LEU A CA 1
ATOM 567 C C . LEU A 1 71 ? -5.429 -5.047 5.551 1.00 84.50 71 LEU A C 1
ATOM 569 O O . LEU A 1 71 ? -5.429 -6.138 4.968 1.00 84.50 71 LEU A O 1
ATOM 573 N N . ASN A 1 72 ? -5.826 -3.916 4.976 1.00 90.00 72 ASN A N 1
ATOM 574 C CA . ASN A 1 72 ? -6.127 -3.791 3.560 1.00 90.00 72 ASN A CA 1
ATOM 575 C C . ASN A 1 72 ? -5.278 -2.681 2.940 1.00 90.00 72 ASN A C 1
ATOM 577 O O . ASN A 1 72 ? -5.245 -1.562 3.452 1.00 90.00 72 ASN A O 1
ATOM 581 N N . ALA A 1 73 ? -4.608 -3.008 1.840 1.00 90.00 73 ALA A N 1
ATOM 582 C CA . ALA A 1 73 ? -3.799 -2.090 1.050 1.00 90.00 73 ALA A CA 1
ATOM 583 C C . ALA A 1 73 ? -3.721 -2.581 -0.404 1.00 90.00 73 ALA A C 1
ATOM 585 O O . ALA A 1 73 ? -4.120 -3.709 -0.705 1.00 90.00 73 ALA A O 1
ATOM 586 N N . LEU A 1 74 ? -3.177 -1.757 -1.305 1.00 91.81 74 LEU A N 1
ATOM 587 C CA . LEU A 1 74 ? -2.787 -2.230 -2.632 1.00 91.81 74 LEU A CA 1
ATOM 588 C C . LEU A 1 74 ? -1.386 -2.817 -2.581 1.00 91.81 74 LEU A C 1
ATOM 590 O O . LEU A 1 74 ? -0.439 -2.151 -2.162 1.00 91.81 74 LEU A O 1
ATOM 594 N N . HIS A 1 75 ? -1.247 -4.032 -3.092 1.00 91.81 75 HIS A N 1
ATOM 595 C CA . HIS A 1 75 ? 0.045 -4.658 -3.318 1.00 91.81 75 HIS A CA 1
ATOM 596 C C . HIS A 1 75 ? 0.267 -4.918 -4.799 1.00 91.81 75 HIS A C 1
ATOM 598 O O . HIS A 1 75 ? -0.669 -4.986 -5.591 1.00 91.81 75 HIS A O 1
ATOM 604 N N . ILE A 1 76 ? 1.526 -5.114 -5.166 1.00 92.56 76 ILE A N 1
ATOM 605 C CA . ILE A 1 76 ? 1.942 -5.366 -6.540 1.00 92.56 76 ILE A CA 1
ATOM 606 C C . ILE A 1 76 ? 2.707 -6.675 -6.650 1.00 92.56 76 ILE A C 1
ATOM 608 O O . ILE A 1 76 ? 3.364 -7.100 -5.698 1.00 92.56 76 ILE A O 1
ATOM 612 N N . TYR A 1 77 ? 2.681 -7.311 -7.815 1.00 92.81 77 TYR A N 1
ATOM 613 C CA . TYR A 1 77 ? 3.513 -8.487 -8.054 1.00 92.81 77 TYR A CA 1
ATOM 614 C C . TYR A 1 77 ? 4.990 -8.077 -8.123 1.00 92.81 77 TYR A C 1
ATOM 616 O O . TYR A 1 77 ? 5.415 -7.370 -9.037 1.00 92.81 77 TYR A O 1
ATOM 624 N N . ALA A 1 78 ? 5.797 -8.523 -7.155 1.00 92.06 78 ALA A N 1
ATOM 625 C CA . ALA A 1 78 ? 7.178 -8.056 -7.003 1.00 92.06 78 ALA A CA 1
ATOM 626 C C . ALA A 1 78 ? 8.057 -8.385 -8.223 1.00 92.06 78 ALA A C 1
ATOM 628 O O . ALA A 1 78 ? 8.973 -7.634 -8.550 1.00 92.06 78 ALA A O 1
ATOM 629 N N . GLU A 1 79 ? 7.780 -9.496 -8.909 1.00 91.56 79 GLU A N 1
ATOM 630 C CA . GLU A 1 79 ? 8.522 -9.885 -10.112 1.00 91.56 79 GLU A CA 1
ATOM 631 C C . GLU A 1 79 ? 8.230 -8.973 -11.309 1.00 91.56 79 GLU A C 1
ATOM 633 O O . GLU A 1 79 ? 9.136 -8.625 -12.060 1.00 91.56 79 GLU A O 1
ATOM 638 N N . GLU A 1 80 ? 6.990 -8.515 -11.454 1.00 91.75 80 GLU A N 1
ATOM 639 C CA . GLU A 1 80 ? 6.621 -7.541 -12.485 1.00 91.75 80 GLU A CA 1
ATOM 640 C C . GLU A 1 80 ? 7.233 -6.178 -12.166 1.00 91.75 80 GLU A C 1
ATOM 642 O O . GLU A 1 80 ? 7.832 -5.545 -13.041 1.00 91.75 80 GLU A O 1
ATOM 647 N N . ALA A 1 81 ? 7.208 -5.794 -10.884 1.00 91.50 81 ALA A N 1
ATOM 648 C CA . ALA A 1 81 ? 7.835 -4.573 -10.393 1.00 91.50 81 ALA A CA 1
ATOM 649 C C . ALA A 1 81 ? 9.319 -4.517 -10.778 1.00 91.50 81 ALA A C 1
ATOM 651 O O . ALA A 1 81 ? 9.772 -3.522 -11.341 1.00 91.50 81 ALA A O 1
ATOM 652 N N . ARG A 1 82 ? 10.061 -5.622 -10.592 1.00 91.69 82 ARG A N 1
ATOM 653 C CA . ARG A 1 82 ? 11.473 -5.759 -11.012 1.00 91.69 82 ARG A CA 1
ATOM 654 C C . ARG A 1 82 ? 11.702 -5.520 -12.497 1.00 91.69 82 ARG A C 1
ATOM 656 O O . ARG A 1 82 ? 12.839 -5.281 -12.911 1.00 91.69 82 ARG A O 1
ATOM 663 N N . GLN A 1 83 ? 10.681 -5.692 -13.323 1.00 89.56 83 GLN A N 1
ATOM 664 C CA . GLN A 1 83 ? 10.746 -5.504 -14.769 1.00 89.56 83 GLN A CA 1
ATOM 665 C C . GLN A 1 83 ? 10.295 -4.096 -15.189 1.00 89.56 83 GLN A C 1
ATOM 667 O O . GLN A 1 83 ? 10.400 -3.752 -16.367 1.00 89.56 83 GLN A O 1
ATOM 672 N N . GLY A 1 84 ? 9.879 -3.263 -14.230 1.00 86.50 84 GLY A N 1
ATOM 673 C CA . GLY A 1 84 ? 9.337 -1.927 -14.465 1.00 86.50 84 GLY A CA 1
ATOM 674 C C . GLY A 1 84 ? 7.859 -1.941 -14.855 1.00 86.50 84 GLY A C 1
ATOM 675 O O . GLY A 1 84 ? 7.389 -0.977 -15.451 1.00 86.50 84 GLY A O 1
ATOM 676 N N . MET A 1 85 ? 7.148 -3.032 -14.564 1.00 88.94 85 MET A N 1
ATOM 677 C CA . MET A 1 85 ? 5.706 -3.152 -14.756 1.00 88.94 85 MET A CA 1
ATOM 678 C C . MET A 1 85 ? 5.020 -3.141 -13.396 1.00 88.94 85 MET A C 1
ATOM 680 O O . MET A 1 85 ? 5.495 -3.778 -12.459 1.00 88.94 85 MET A O 1
ATOM 684 N N . THR A 1 86 ? 3.889 -2.452 -13.287 1.00 90.06 86 THR A N 1
ATOM 685 C CA . THR A 1 86 ? 3.139 -2.408 -12.033 1.00 90.06 86 THR A CA 1
ATOM 686 C C . THR A 1 86 ? 1.717 -2.876 -12.268 1.00 90.06 86 THR A C 1
ATOM 688 O O . THR A 1 86 ? 0.934 -2.198 -12.929 1.00 90.06 86 THR A O 1
ATOM 691 N N . ARG A 1 87 ? 1.387 -4.031 -11.694 1.00 90.62 87 ARG A N 1
ATOM 692 C CA . ARG A 1 87 ? 0.027 -4.553 -11.597 1.00 90.62 87 ARG A CA 1
ATOM 693 C C . ARG A 1 87 ? -0.346 -4.588 -10.129 1.00 90.62 87 ARG A C 1
ATOM 695 O O . ARG A 1 87 ? 0.248 -5.347 -9.362 1.00 90.62 87 ARG A O 1
ATOM 702 N N . ALA A 1 88 ? -1.249 -3.693 -9.751 1.00 90.94 88 ALA A N 1
ATOM 703 C CA . ALA A 1 88 ? -1.706 -3.546 -8.382 1.00 90.94 88 ALA A CA 1
ATOM 704 C C . ALA A 1 88 ? -3.007 -4.309 -8.174 1.00 90.94 88 ALA A C 1
ATOM 706 O O . ALA A 1 88 ? -3.873 -4.330 -9.045 1.00 90.94 88 ALA A O 1
ATOM 707 N N . ILE A 1 89 ? -3.126 -4.906 -7.001 1.00 91.44 89 ILE A N 1
ATOM 708 C CA . ILE A 1 89 ? -4.307 -5.623 -6.560 1.00 91.44 89 ILE A CA 1
ATOM 709 C C . ILE A 1 89 ? -4.595 -5.279 -5.104 1.00 91.44 89 ILE A C 1
ATOM 711 O O . ILE A 1 89 ? -3.685 -5.031 -4.308 1.00 91.44 89 ILE A O 1
ATOM 715 N N . GLU A 1 90 ? -5.871 -5.283 -4.755 1.00 90.44 90 GLU A N 1
ATOM 716 C CA . GLU A 1 90 ? -6.300 -5.157 -3.372 1.00 90.44 90 GLU A CA 1
ATOM 717 C C . GLU A 1 90 ? -5.921 -6.418 -2.587 1.00 90.44 90 GLU A C 1
ATOM 719 O O . GLU A 1 90 ? -6.243 -7.541 -2.979 1.00 90.44 90 GLU A O 1
ATOM 724 N N . ALA A 1 91 ? -5.198 -6.233 -1.484 1.00 87.44 91 ALA A N 1
ATOM 725 C CA . ALA A 1 91 ? -4.667 -7.316 -0.676 1.00 87.44 91 ALA A CA 1
ATOM 726 C C . ALA A 1 91 ? -5.195 -7.241 0.758 1.00 87.44 91 ALA A C 1
ATOM 728 O O . ALA A 1 91 ? -4.793 -6.392 1.558 1.00 87.44 91 ALA A O 1
ATOM 729 N N . HIS A 1 92 ? -6.043 -8.206 1.107 1.00 86.19 92 HIS A N 1
ATOM 730 C CA . HIS A 1 92 ? -6.495 -8.437 2.474 1.00 86.19 92 HIS A CA 1
ATOM 731 C C . HIS A 1 92 ? -5.553 -9.423 3.156 1.00 86.19 92 HIS A C 1
ATOM 733 O O . HIS A 1 92 ? -5.430 -10.572 2.727 1.00 86.19 92 HIS A O 1
ATOM 739 N N . HIS A 1 93 ? -4.876 -8.996 4.216 1.00 79.94 93 HIS A N 1
ATOM 740 C CA . HIS A 1 93 ? -3.898 -9.849 4.876 1.00 79.94 93 HIS A CA 1
ATOM 741 C C . HIS A 1 93 ? -3.837 -9.612 6.381 1.00 79.94 93 HIS A C 1
ATOM 743 O O . HIS A 1 93 ? -4.228 -8.570 6.899 1.00 79.94 93 HIS A O 1
ATOM 749 N N . PHE A 1 94 ? -3.340 -10.622 7.087 1.00 75.12 94 PHE A N 1
ATOM 750 C CA . PHE A 1 94 ? -3.074 -10.553 8.513 1.00 75.12 94 PHE A CA 1
ATOM 751 C C . PHE A 1 94 ? -1.579 -10.379 8.733 1.00 75.12 94 PHE A C 1
ATOM 753 O O . PHE A 1 94 ? -0.781 -11.185 8.247 1.00 75.12 94 PHE A O 1
ATOM 760 N N . CYS A 1 95 ? -1.195 -9.347 9.477 1.00 70.38 95 CYS A N 1
ATOM 761 C CA . CYS A 1 95 ? 0.208 -9.125 9.799 1.00 70.38 95 CYS A CA 1
ATOM 762 C C . CYS A 1 95 ? 0.576 -9.836 11.107 1.00 70.38 95 CYS A C 1
ATOM 764 O O . CYS A 1 95 ? -0.193 -9.836 12.073 1.00 70.38 95 CYS A O 1
ATOM 766 N N . SER A 1 96 ? 1.753 -10.467 11.126 1.00 65.06 96 SER A N 1
ATOM 767 C CA . SER A 1 96 ? 2.313 -11.085 12.329 1.00 65.06 96 SER A CA 1
ATOM 768 C C . SER A 1 96 ? 3.744 -10.622 12.547 1.00 65.06 96 SER A C 1
ATOM 770 O O . SER A 1 96 ? 4.533 -10.541 11.603 1.00 65.06 96 SER A O 1
ATOM 772 N N . HIS A 1 97 ? 4.086 -10.296 13.793 1.00 63.28 97 HIS A N 1
ATOM 773 C CA . HIS A 1 97 ? 5.316 -9.562 14.083 1.00 63.28 97 HIS A CA 1
ATOM 774 C C . HIS A 1 97 ? 6.390 -10.426 14.719 1.00 63.28 97 HIS A C 1
ATOM 776 O O . HIS A 1 97 ? 6.144 -11.172 15.666 1.00 63.28 97 HIS A O 1
ATOM 782 N N . LYS A 1 98 ? 7.624 -10.243 14.240 1.00 54.69 98 LYS A N 1
ATOM 783 C CA . LYS A 1 98 ? 8.838 -10.727 14.911 1.00 54.69 98 LYS A CA 1
ATOM 784 C C . LYS A 1 98 ? 9.727 -9.579 15.424 1.00 54.69 98 LYS A C 1
ATOM 786 O O . LYS A 1 98 ? 10.466 -9.794 16.379 1.00 54.69 98 LYS A O 1
ATOM 791 N N . SER A 1 99 ? 9.637 -8.365 14.852 1.00 56.50 99 SER A N 1
ATOM 792 C CA . SER A 1 99 ? 10.305 -7.137 15.336 1.00 56.50 99 SER A CA 1
ATOM 793 C C . SER A 1 99 ? 9.640 -5.845 14.806 1.00 56.50 99 SER A C 1
ATOM 795 O O . SER A 1 99 ? 9.010 -5.867 13.752 1.00 56.50 99 SER A O 1
ATOM 797 N N . LYS A 1 100 ? 9.793 -4.720 15.531 1.00 57.41 100 LYS A N 1
ATOM 798 C CA . LYS A 1 100 ? 9.192 -3.389 15.243 1.00 57.41 100 LYS A CA 1
ATOM 799 C C . LYS A 1 100 ? 10.152 -2.395 14.555 1.00 57.41 100 LYS A C 1
ATOM 801 O O . LYS A 1 100 ? 10.119 -1.199 14.824 1.00 57.41 100 LYS A O 1
ATOM 806 N N . SER A 1 101 ? 11.104 -2.888 13.765 1.00 51.56 101 SER A N 1
ATOM 807 C CA . SER A 1 101 ? 12.270 -2.093 13.338 1.00 51.56 101 SER A CA 1
ATOM 808 C C . SER A 1 101 ? 12.337 -1.794 11.841 1.00 51.56 101 SER A C 1
ATOM 810 O O . SER A 1 101 ? 13.371 -1.321 11.379 1.00 51.56 101 SER A O 1
ATOM 812 N N . CYS A 1 102 ? 11.300 -2.111 11.064 1.00 57.59 102 CYS A N 1
ATOM 813 C CA . CYS A 1 102 ? 11.340 -1.984 9.608 1.00 57.59 102 CYS A CA 1
ATOM 814 C C . CYS A 1 102 ? 10.144 -1.165 9.125 1.00 57.59 102 CYS A C 1
ATOM 816 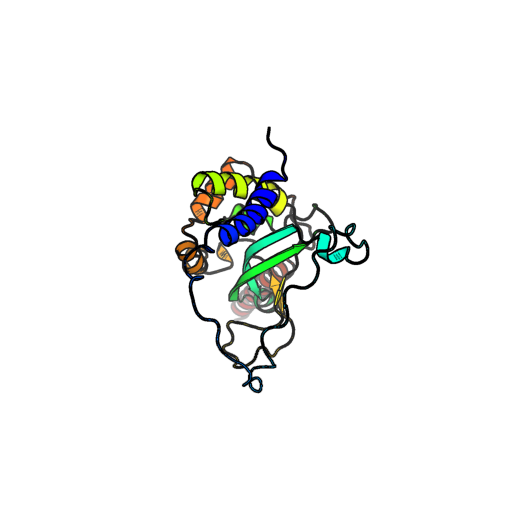O O . CYS A 1 102 ? 9.013 -1.601 9.285 1.00 57.59 102 CYS A O 1
ATOM 818 N N . GLY A 1 103 ? 10.385 0.009 8.540 1.00 62.38 103 GLY A N 1
ATOM 819 C CA . GLY A 1 103 ? 9.320 0.917 8.100 1.00 62.38 103 GLY A CA 1
ATOM 820 C C . GLY A 1 103 ? 8.761 0.619 6.718 1.00 62.38 103 GLY A C 1
ATOM 821 O O . GLY A 1 103 ? 8.464 1.556 5.985 1.00 62.38 103 GLY A O 1
ATOM 822 N N . ILE A 1 104 ? 8.656 -0.651 6.318 1.00 72.00 104 ILE A N 1
ATOM 823 C CA . ILE A 1 104 ? 8.182 -0.990 4.964 1.00 72.00 104 ILE A CA 1
ATOM 824 C C . ILE A 1 104 ? 6.695 -0.672 4.756 1.00 72.00 104 ILE A C 1
ATOM 826 O O . ILE A 1 104 ? 6.314 -0.334 3.646 1.00 72.00 104 ILE A O 1
ATOM 830 N N . HIS A 1 105 ? 5.884 -0.659 5.821 1.00 78.94 105 HIS A N 1
ATOM 831 C CA . HIS A 1 105 ? 4.507 -0.142 5.770 1.00 78.94 105 HIS A CA 1
ATOM 832 C C . HIS A 1 105 ? 4.448 1.393 5.839 1.00 78.94 105 HIS A C 1
ATOM 834 O O . HIS A 1 105 ? 3.367 1.976 5.813 1.00 78.94 105 HIS A O 1
ATOM 840 N N . GLY A 1 106 ? 5.589 2.082 5.961 1.00 84.06 106 GLY A N 1
ATOM 841 C CA . GLY A 1 106 ? 5.629 3.525 6.189 1.00 84.06 106 GLY A CA 1
ATOM 842 C C . GLY A 1 106 ? 4.914 4.315 5.094 1.00 84.06 106 GLY A C 1
ATOM 843 O O . GLY A 1 106 ? 4.171 5.246 5.403 1.00 84.06 106 GLY A O 1
ATOM 844 N N . PHE A 1 107 ? 5.084 3.911 3.831 1.00 88.88 107 PHE A N 1
ATOM 845 C CA . PHE A 1 107 ? 4.362 4.532 2.724 1.00 88.88 107 PHE A CA 1
ATOM 846 C C . PHE A 1 107 ? 2.879 4.155 2.725 1.00 88.88 107 PHE A C 1
ATOM 848 O O . PHE A 1 107 ? 2.039 5.035 2.568 1.00 88.88 107 PHE A O 1
ATOM 855 N N . GLU A 1 108 ? 2.528 2.885 2.937 1.00 89.75 108 GLU A N 1
ATOM 856 C CA . GLU A 1 108 ? 1.125 2.442 2.926 1.00 89.75 108 GLU A CA 1
ATOM 857 C C . GLU A 1 108 ? 0.298 3.161 3.988 1.00 89.75 108 GLU A C 1
ATOM 859 O O . GLU A 1 108 ? -0.798 3.648 3.718 1.00 89.75 108 GLU A O 1
ATOM 864 N N . VAL A 1 109 ? 0.861 3.292 5.188 1.00 90.62 109 VAL A N 1
ATOM 865 C CA . VAL A 1 109 ? 0.236 4.027 6.280 1.00 90.62 109 VAL A CA 1
ATOM 866 C C . VAL A 1 109 ? 0.212 5.523 5.973 1.00 90.62 109 VAL A C 1
ATOM 868 O O . VAL A 1 109 ? -0.848 6.144 6.057 1.00 90.62 109 VAL A O 1
ATOM 871 N N . GLY A 1 110 ? 1.354 6.106 5.600 1.00 90.31 110 GLY A N 1
ATOM 872 C CA . GLY A 1 110 ? 1.483 7.549 5.389 1.00 90.31 110 GLY A CA 1
ATOM 873 C C . GLY A 1 110 ? 0.637 8.087 4.234 1.00 90.31 110 GLY A C 1
ATOM 874 O O . GLY A 1 110 ? 0.110 9.188 4.332 1.00 90.31 110 GLY A O 1
ATOM 875 N N . SER A 1 111 ? 0.458 7.300 3.172 1.00 91.50 111 SER A N 1
ATOM 876 C CA . SER A 1 111 ? -0.357 7.652 2.000 1.00 91.50 111 SER A CA 1
ATOM 877 C C . SER A 1 111 ? -1.862 7.491 2.217 1.00 91.50 111 SER A C 1
ATOM 879 O O . SER A 1 111 ? -2.634 7.773 1.307 1.00 91.50 111 SER A O 1
ATOM 881 N N . GLY A 1 112 ? -2.301 6.992 3.378 1.00 92.25 112 GLY A N 1
ATOM 882 C CA . GLY A 1 112 ? -3.714 6.670 3.595 1.00 92.25 112 GLY A CA 1
ATOM 883 C C . GLY A 1 112 ? -4.187 5.407 2.867 1.00 92.25 112 GLY A C 1
ATOM 884 O O . GLY A 1 112 ? -5.329 4.990 3.051 1.00 92.25 112 GLY A O 1
ATOM 885 N N . MET A 1 113 ? -3.318 4.779 2.065 1.00 93.12 113 MET A N 1
ATOM 886 C CA . MET A 1 113 ? -3.627 3.579 1.295 1.00 93.12 113 MET A CA 1
ATOM 887 C C . MET A 1 113 ? -3.949 2.396 2.199 1.00 93.12 113 MET A C 1
ATOM 889 O O . MET A 1 113 ? -4.854 1.638 1.877 1.00 93.12 113 MET A O 1
ATOM 893 N N . LEU A 1 114 ? -3.237 2.225 3.310 1.00 92.12 114 LEU A N 1
ATOM 894 C CA . LEU A 1 114 ? -3.548 1.176 4.270 1.00 92.12 114 LEU A CA 1
ATOM 895 C C . LEU A 1 114 ? -4.736 1.597 5.129 1.00 92.12 114 LEU A C 1
ATOM 897 O O . LEU A 1 114 ? -4.687 2.656 5.763 1.00 92.12 114 LEU A O 1
ATOM 901 N N . ALA A 1 115 ? -5.767 0.759 5.187 1.00 91.25 115 ALA A N 1
ATOM 902 C CA . ALA A 1 115 ? -6.949 1.005 5.999 1.00 91.25 115 ALA A CA 1
ATOM 903 C C . ALA A 1 115 ? -7.423 -0.251 6.742 1.00 91.25 115 ALA A C 1
ATOM 905 O O . ALA A 1 115 ? -7.225 -1.385 6.292 1.00 91.25 115 ALA A O 1
ATOM 906 N N . LEU A 1 116 ? -8.076 -0.027 7.882 1.00 90.00 116 LEU A N 1
ATOM 907 C CA . LEU A 1 116 ? -8.782 -1.049 8.649 1.00 90.00 116 LEU A CA 1
ATOM 908 C C . LEU A 1 116 ? -10.289 -0.982 8.349 1.00 90.00 116 LEU A C 1
ATOM 910 O O . LEU A 1 116 ? -10.855 0.116 8.297 1.00 90.00 116 LEU A O 1
ATOM 914 N N . PRO A 1 117 ? -10.977 -2.131 8.212 1.00 86.75 117 PRO A N 1
ATOM 915 C CA . PRO A 1 117 ? -12.417 -2.152 8.002 1.00 86.75 117 PRO A CA 1
ATOM 916 C C . PRO A 1 117 ? -13.134 -1.603 9.238 1.00 86.75 117 PRO A C 1
ATOM 918 O O . PRO A 1 117 ? -12.883 -2.037 10.366 1.00 86.75 117 PRO A O 1
ATOM 921 N N . LYS A 1 118 ? -14.052 -0.659 9.023 1.00 87.38 118 LYS A N 1
ATOM 922 C CA . LYS A 1 118 ? -14.807 -0.025 10.103 1.00 87.38 118 LYS A CA 1
ATOM 923 C C . LYS A 1 118 ? -15.861 -0.978 10.683 1.00 87.38 118 LYS A C 1
ATOM 925 O O . LYS A 1 118 ? -16.688 -1.497 9.931 1.00 87.38 118 LYS A O 1
ATOM 930 N N . PRO A 1 119 ? -15.922 -1.168 12.013 1.00 85.56 119 PRO A N 1
ATOM 931 C CA . PRO A 1 119 ? -17.028 -1.877 12.644 1.00 85.56 119 PRO A CA 1
ATOM 932 C C . PRO A 1 119 ? -18.349 -1.128 12.419 1.00 85.56 119 PRO A C 1
ATOM 934 O O . PRO A 1 119 ? -18.422 0.088 12.593 1.00 85.56 119 PRO A O 1
ATOM 937 N N . SER A 1 120 ? -19.430 -1.843 12.102 1.00 81.38 120 SER A N 1
ATOM 938 C CA . SER A 1 120 ? -20.741 -1.222 11.836 1.00 81.38 120 SER A CA 1
ATOM 939 C C . SER A 1 120 ? -21.321 -0.453 13.031 1.00 81.38 120 SER A C 1
ATOM 941 O O . SER A 1 120 ? -22.208 0.370 12.850 1.00 81.38 120 SER A O 1
ATOM 943 N N . ALA A 1 121 ? -20.846 -0.741 14.245 1.00 83.19 121 ALA A N 1
ATOM 944 C CA . ALA A 1 121 ? -21.291 -0.113 15.487 1.00 83.19 121 ALA A CA 1
ATOM 945 C C . ALA A 1 121 ? -20.569 1.209 15.818 1.00 83.19 121 ALA A C 1
ATOM 947 O O . ALA A 1 121 ? -20.943 1.859 16.790 1.00 83.19 121 ALA A O 1
ATOM 948 N N . GLU A 1 122 ? -19.527 1.581 15.066 1.00 79.56 122 GLU A N 1
ATOM 949 C CA . GLU A 1 122 ? -18.709 2.767 15.340 1.00 79.56 122 GLU A CA 1
ATOM 950 C C . GLU A 1 122 ? -18.996 3.905 14.347 1.00 79.56 122 GLU A C 1
ATOM 952 O O . GLU A 1 122 ? -19.125 3.696 13.133 1.00 79.56 122 GLU A O 1
ATOM 957 N N . GLU A 1 123 ? -19.052 5.125 14.882 1.00 87.75 123 GLU A N 1
ATOM 958 C CA . GLU A 1 123 ? -19.153 6.372 14.116 1.00 87.75 123 GLU A CA 1
ATOM 959 C C . GLU A 1 123 ? -17.850 6.653 13.350 1.00 87.75 123 GLU A C 1
ATOM 961 O O . GLU A 1 123 ? -16.762 6.307 13.819 1.00 87.75 123 GLU A O 1
ATOM 966 N N . HIS A 1 124 ? -17.945 7.293 12.179 1.00 84.75 124 HIS A N 1
ATOM 967 C CA . HIS A 1 124 ? -16.801 7.487 11.271 1.00 84.75 124 HIS A CA 1
ATOM 968 C C . HIS A 1 124 ? -15.641 8.267 11.901 1.00 84.75 124 HIS A C 1
ATOM 970 O O . HIS A 1 124 ? -14.494 7.821 11.824 1.00 84.75 124 HIS A O 1
ATOM 976 N N . ASP A 1 125 ? -15.926 9.385 12.567 1.00 87.12 125 ASP A N 1
ATOM 977 C CA . ASP A 1 125 ? -14.889 10.239 13.159 1.00 87.12 125 ASP A CA 1
ATOM 978 C C . ASP A 1 125 ? -14.153 9.519 14.290 1.00 87.12 125 ASP A C 1
ATOM 980 O O . ASP A 1 125 ? -12.922 9.479 14.337 1.00 87.12 125 ASP A O 1
ATOM 984 N N . LYS A 1 126 ? -14.921 8.860 15.166 1.00 87.44 126 LYS A N 1
ATOM 985 C CA . LYS A 1 126 ? -14.377 8.078 16.278 1.00 87.44 126 LYS A CA 1
ATOM 986 C C . LYS A 1 126 ? -13.539 6.906 15.771 1.00 87.44 126 LYS A C 1
ATOM 988 O O . LYS A 1 126 ? -12.477 6.623 16.322 1.00 87.44 126 LYS A O 1
ATOM 993 N N . TRP A 1 127 ? -13.992 6.227 14.717 1.00 88.81 127 TRP A N 1
ATOM 994 C CA . TRP A 1 127 ? -13.211 5.164 14.092 1.00 88.81 127 TRP A CA 1
ATOM 995 C C . TRP A 1 127 ? -11.915 5.690 13.481 1.00 88.81 127 TRP A C 1
ATOM 997 O O . TRP A 1 127 ? -10.876 5.062 13.639 1.00 88.81 127 TRP A O 1
ATOM 1007 N N . THR A 1 128 ? -11.955 6.849 12.827 1.00 87.94 128 THR A N 1
ATOM 1008 C CA . THR A 1 128 ? -10.776 7.449 12.192 1.00 87.94 128 THR A CA 1
ATOM 1009 C C . THR A 1 128 ? -9.695 7.799 13.215 1.00 87.94 128 THR A C 1
ATOM 1011 O O . THR A 1 128 ? -8.516 7.556 12.954 1.00 87.94 128 THR A O 1
ATOM 1014 N N . GLU A 1 129 ? -10.070 8.287 14.400 1.00 86.12 129 GLU A N 1
ATOM 1015 C CA . GLU A 1 129 ? -9.134 8.499 15.513 1.00 86.12 129 GLU A CA 1
ATOM 1016 C C . GLU A 1 129 ? -8.510 7.172 15.983 1.00 86.12 129 GLU A C 1
ATOM 1018 O O . GLU A 1 129 ? -7.286 7.043 16.044 1.00 86.12 129 GLU A O 1
ATOM 1023 N N . LEU A 1 130 ? -9.338 6.152 16.249 1.00 88.19 130 LEU A N 1
ATOM 1024 C CA . LEU A 1 130 ? -8.874 4.839 16.719 1.00 88.19 130 LEU A CA 1
ATOM 1025 C C . LEU A 1 130 ? -7.976 4.128 15.698 1.00 88.19 130 LEU A C 1
ATOM 1027 O O . LEU A 1 130 ? -6.946 3.563 16.066 1.00 88.19 130 LEU A O 1
ATOM 1031 N N . GLU A 1 131 ? -8.351 4.169 14.422 1.00 89.12 131 GLU A N 1
ATOM 1032 C CA . GLU A 1 131 ? -7.549 3.640 13.324 1.00 89.12 131 GLU A CA 1
ATOM 1033 C C . GLU A 1 131 ? -6.211 4.383 13.240 1.00 89.12 131 GLU A C 1
ATOM 1035 O O . GLU A 1 131 ? -5.170 3.744 13.121 1.00 89.12 131 GLU A O 1
ATOM 1040 N N . THR A 1 132 ? -6.206 5.715 13.350 1.00 89.56 132 THR A N 1
ATOM 1041 C CA . THR A 1 132 ? -4.973 6.519 13.293 1.00 89.56 132 THR A CA 1
ATOM 1042 C C . THR A 1 132 ? -4.011 6.178 14.432 1.00 89.56 132 THR A C 1
ATOM 1044 O O . THR A 1 132 ? -2.801 6.103 14.208 1.00 89.56 132 THR A O 1
ATOM 1047 N N . GLU A 1 133 ? -4.518 5.897 15.635 1.00 86.06 133 GLU A N 1
ATOM 1048 C CA . GLU A 1 133 ? -3.680 5.406 16.733 1.00 86.06 133 GLU A CA 1
ATOM 1049 C C . GLU A 1 133 ? -3.108 4.012 16.451 1.00 86.06 133 GLU A C 1
ATOM 1051 O O . GLU A 1 133 ? -1.916 3.792 16.676 1.00 86.06 133 GLU A O 1
ATOM 1056 N N . ALA A 1 134 ? -3.904 3.092 15.895 1.00 86.00 134 ALA A N 1
ATOM 1057 C CA . ALA A 1 134 ? -3.404 1.781 15.470 1.00 86.00 134 ALA A CA 1
ATOM 1058 C C . ALA A 1 134 ? -2.310 1.924 14.396 1.00 86.00 134 ALA A C 1
ATOM 1060 O O . ALA A 1 134 ? -1.257 1.287 14.470 1.00 86.00 134 ALA A O 1
ATOM 1061 N N . MET A 1 135 ? -2.483 2.858 13.456 1.00 87.75 135 MET A N 1
ATOM 1062 C CA . MET A 1 135 ? -1.518 3.130 12.391 1.00 87.75 135 MET A CA 1
ATOM 1063 C C . MET A 1 135 ? -0.126 3.543 12.895 1.00 87.75 135 MET A C 1
ATOM 1065 O O . MET A 1 135 ? 0.868 3.287 12.211 1.00 87.75 135 MET A O 1
ATOM 1069 N N . LYS A 1 136 ? -0.012 4.133 14.095 1.00 85.69 136 LYS A N 1
ATOM 1070 C CA . LYS A 1 136 ? 1.289 4.453 14.719 1.00 85.69 136 LYS A CA 1
ATOM 1071 C C . LYS A 1 136 ? 2.098 3.198 15.023 1.00 85.69 136 LYS A C 1
ATOM 1073 O O . LYS A 1 136 ? 3.321 3.211 14.890 1.00 85.69 136 LYS A O 1
ATOM 1078 N N . GLU A 1 137 ? 1.429 2.115 15.406 1.00 81.06 137 GLU A N 1
ATOM 1079 C CA . GLU A 1 137 ? 2.068 0.812 15.550 1.00 81.06 137 GLU A CA 1
ATOM 1080 C C . GLU A 1 137 ? 2.295 0.167 14.180 1.00 81.06 137 GLU A C 1
ATOM 1082 O O . GLU A 1 137 ? 3.401 -0.321 13.927 1.00 81.06 137 GLU A O 1
ATOM 1087 N N . VAL A 1 138 ? 1.306 0.253 13.277 1.00 82.56 138 VAL A N 1
ATOM 1088 C CA . VAL A 1 138 ? 1.369 -0.392 11.956 1.00 82.56 138 VAL A CA 1
ATOM 1089 C C . VAL A 1 138 ? 2.526 0.102 11.098 1.00 82.56 138 VAL A C 1
ATOM 1091 O O . VAL A 1 138 ? 3.208 -0.685 10.439 1.00 82.56 138 VAL A O 1
ATOM 1094 N N . ALA A 1 139 ? 2.823 1.398 11.159 1.00 84.44 139 ALA A N 1
ATOM 1095 C CA . ALA A 1 139 ? 3.914 1.991 10.397 1.00 84.44 139 ALA A CA 1
ATOM 1096 C C . ALA A 1 139 ? 5.290 1.381 10.737 1.00 84.44 139 ALA A C 1
ATOM 1098 O O . ALA A 1 139 ? 6.218 1.471 9.932 1.00 84.44 139 ALA A O 1
ATOM 1099 N N . GLY A 1 140 ? 5.433 0.761 11.917 1.00 76.69 140 GLY A N 1
ATOM 1100 C CA . GLY A 1 140 ? 6.650 0.084 12.374 1.00 76.69 140 GLY A CA 1
ATOM 1101 C C . GLY A 1 140 ? 6.792 -1.380 11.993 1.00 76.69 140 GLY A C 1
ATOM 1102 O O . GLY A 1 140 ? 7.793 -2.009 12.359 1.00 76.69 140 GLY A O 1
ATOM 1103 N N . LEU A 1 141 ? 5.801 -1.932 11.302 1.00 76.19 141 LEU A N 1
ATOM 1104 C CA . LEU A 1 141 ? 5.702 -3.362 11.090 1.00 76.19 141 LEU A CA 1
ATOM 1105 C C . LEU A 1 141 ? 6.433 -3.820 9.836 1.00 76.19 141 LEU A C 1
ATOM 1107 O O . LEU A 1 141 ? 6.503 -3.138 8.812 1.00 76.19 141 LEU A O 1
ATOM 1111 N N . TYR A 1 142 ? 6.911 -5.057 9.914 1.00 74.94 142 TYR A N 1
ATOM 1112 C CA . TYR A 1 142 ? 7.449 -5.792 8.785 1.00 74.94 142 TYR A CA 1
ATOM 1113 C C . TYR A 1 142 ? 6.509 -6.934 8.405 1.00 74.94 142 TYR A C 1
ATOM 1115 O O . TYR A 1 142 ? 6.302 -7.847 9.204 1.00 74.94 142 TYR A O 1
ATOM 1123 N N . GLY A 1 143 ? 6.008 -6.909 7.174 1.00 70.19 143 GLY A N 1
ATOM 1124 C CA . GLY A 1 143 ? 5.220 -7.976 6.574 1.00 70.19 143 GLY A CA 1
ATOM 1125 C C . GLY A 1 143 ? 5.791 -8.400 5.224 1.00 70.19 143 GLY A C 1
ATOM 1126 O O . GLY A 1 143 ? 6.430 -7.622 4.518 1.00 70.19 143 GLY A O 1
ATOM 1127 N N . LYS A 1 144 ? 5.565 -9.663 4.864 1.00 77.50 144 LYS A N 1
ATOM 1128 C CA . LYS A 1 144 ? 5.656 -10.127 3.478 1.00 77.50 144 LYS A CA 1
ATOM 1129 C C . LYS A 1 144 ? 4.309 -10.708 3.115 1.00 77.50 144 LYS A C 1
ATOM 1131 O O . LYS A 1 144 ? 3.795 -11.539 3.861 1.00 77.50 144 LYS A O 1
ATOM 1136 N N . THR A 1 145 ? 3.807 -10.333 1.952 1.00 81.69 145 THR A N 1
ATOM 1137 C CA . THR A 1 145 ? 2.552 -10.874 1.447 1.00 81.69 145 THR A CA 1
ATOM 1138 C C . THR A 1 145 ? 2.856 -11.853 0.325 1.00 81.69 145 THR A C 1
ATOM 1140 O O . THR A 1 145 ? 3.627 -11.556 -0.587 1.00 81.69 145 THR A O 1
ATOM 1143 N N . LEU A 1 146 ? 2.293 -13.055 0.430 1.00 85.69 146 LEU A N 1
ATOM 1144 C CA . LEU A 1 146 ? 2.356 -14.083 -0.603 1.00 85.69 146 LEU A CA 1
ATOM 1145 C C . LEU A 1 146 ? 0.950 -14.291 -1.151 1.00 85.69 146 LEU A C 1
ATOM 1147 O O . LEU A 1 146 ? 0.030 -14.582 -0.389 1.00 85.69 146 LEU A O 1
ATOM 1151 N N . HIS A 1 147 ? 0.800 -14.167 -2.464 1.00 88.25 147 HIS A N 1
ATOM 1152 C CA . HIS A 1 147 ? -0.419 -14.534 -3.169 1.00 88.25 147 HIS A CA 1
ATOM 1153 C C . HIS A 1 147 ? -0.263 -15.917 -3.768 1.00 88.25 147 HIS A C 1
ATOM 1155 O O . HIS A 1 147 ? 0.548 -16.125 -4.662 1.00 88.25 147 HIS A O 1
ATOM 1161 N N . PHE A 1 148 ? -1.024 -16.878 -3.254 1.00 86.81 148 PHE A N 1
ATOM 1162 C CA . PHE A 1 148 ? -0.949 -18.265 -3.709 1.00 86.81 148 PHE A CA 1
ATOM 1163 C C . PHE A 1 148 ? -1.571 -18.462 -5.096 1.00 86.81 148 PHE A C 1
ATOM 1165 O O . PHE A 1 148 ? -1.153 -19.365 -5.813 1.00 86.81 148 PHE A O 1
ATOM 1172 N N . TRP A 1 149 ? -2.514 -17.598 -5.482 1.00 88.69 149 TRP A N 1
ATOM 1173 C CA . TRP A 1 149 ? -3.114 -17.558 -6.813 1.00 88.69 149 TRP A CA 1
ATOM 1174 C C . TRP A 1 149 ? -3.343 -16.105 -7.251 1.00 88.69 149 TRP A C 1
ATOM 1176 O O . TRP A 1 149 ? -3.452 -15.206 -6.412 1.00 88.69 149 TRP A O 1
ATOM 1186 N N . GLN A 1 150 ? -3.404 -15.876 -8.563 1.00 88.81 150 GLN A N 1
ATOM 1187 C CA . GLN A 1 150 ? -3.655 -14.551 -9.131 1.00 88.81 150 GLN A CA 1
ATOM 1188 C C . GLN A 1 150 ? -5.156 -14.360 -9.354 1.00 88.81 150 GLN A C 1
ATOM 1190 O O . GLN A 1 150 ? -5.731 -14.917 -10.284 1.00 88.81 150 GLN A O 1
ATOM 1195 N N . VAL A 1 151 ? -5.801 -13.580 -8.486 1.00 87.19 151 VAL A N 1
ATOM 1196 C CA . VAL A 1 151 ? -7.253 -13.306 -8.547 1.00 87.19 151 VAL A CA 1
ATOM 1197 C C . VAL A 1 151 ? -7.674 -12.546 -9.808 1.00 87.19 151 VAL A C 1
ATOM 1199 O O . VAL A 1 151 ? -8.827 -12.607 -10.215 1.00 87.19 151 VAL A O 1
ATOM 1202 N N . ASP A 1 152 ? -6.736 -11.830 -10.419 1.00 88.44 152 ASP A N 1
ATOM 1203 C CA . ASP A 1 152 ? -6.943 -10.896 -11.522 1.00 88.44 152 ASP A CA 1
ATOM 1204 C C . ASP A 1 152 ? -6.591 -11.484 -12.900 1.00 88.44 152 ASP A C 1
ATOM 1206 O O . ASP A 1 152 ? -6.787 -10.823 -13.917 1.00 88.44 152 ASP A O 1
ATOM 1210 N N . HIS A 1 153 ? -6.094 -12.725 -12.957 1.00 86.88 153 HIS A N 1
ATOM 1211 C CA . HIS A 1 153 ? -5.686 -13.373 -14.210 1.00 86.88 153 HIS A CA 1
ATOM 1212 C C . HIS A 1 153 ? -6.863 -13.993 -14.993 1.00 86.88 153 HIS A C 1
ATOM 1214 O O . HIS A 1 153 ? -6.740 -14.273 -16.182 1.00 86.88 153 HIS A O 1
ATOM 1220 N N . GLY A 1 154 ? -8.028 -14.157 -14.352 1.00 87.69 154 GLY A N 1
ATOM 1221 C CA . GLY A 1 154 ? -9.231 -14.715 -14.985 1.00 87.69 154 GLY A CA 1
ATOM 1222 C C . GLY A 1 154 ? -9.236 -16.242 -15.106 1.00 87.69 154 GLY A C 1
ATOM 1223 O O . GLY A 1 154 ? -10.030 -16.788 -15.872 1.00 87.69 154 GLY A O 1
ATOM 1224 N N . ASP A 1 155 ? -8.365 -16.930 -14.366 1.00 88.44 155 ASP A N 1
ATOM 1225 C CA . ASP A 1 155 ? -8.319 -18.391 -14.343 1.00 88.44 155 ASP A CA 1
ATOM 1226 C C . ASP A 1 155 ? -9.578 -18.983 -13.689 1.00 88.44 155 ASP A C 1
ATOM 1228 O O . ASP A 1 155 ? -10.068 -18.489 -12.673 1.00 88.44 155 ASP A O 1
ATOM 1232 N N . GLU A 1 156 ? -10.084 -20.087 -14.248 1.00 90.31 156 GLU A N 1
ATOM 1233 C CA . GLU A 1 156 ? -11.265 -20.792 -13.722 1.00 90.31 156 GLU A CA 1
ATOM 1234 C C . GLU A 1 156 ? -11.004 -21.420 -12.343 1.00 90.31 156 GLU A C 1
ATOM 1236 O O . GLU A 1 156 ? -11.902 -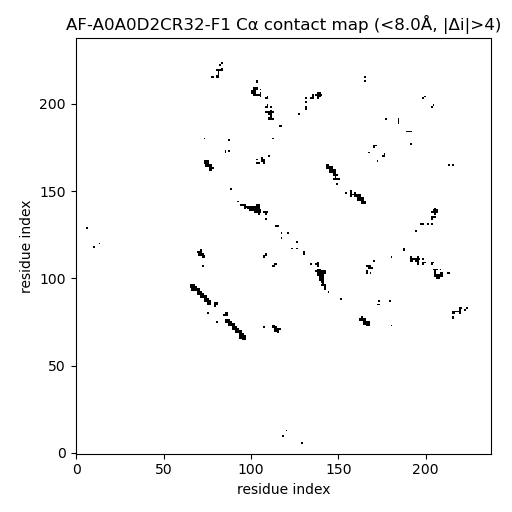21.533 -11.509 1.00 90.31 156 GLU A O 1
ATOM 1241 N N . LEU A 1 157 ? -9.758 -21.823 -12.094 1.00 90.62 157 LEU A N 1
ATOM 1242 C CA . LEU A 1 157 ? -9.323 -22.444 -10.851 1.00 90.62 157 LEU A CA 1
ATOM 1243 C C . LEU A 1 157 ? -8.132 -21.672 -10.275 1.00 90.62 157 LEU A C 1
ATOM 1245 O O . LEU A 1 157 ? -7.309 -21.176 -11.044 1.00 90.62 157 LEU A O 1
ATOM 1249 N N . PRO A 1 158 ? -7.976 -21.624 -8.938 1.00 88.44 158 PRO A N 1
ATOM 1250 C CA . PRO A 1 158 ? -6.863 -20.950 -8.271 1.00 88.44 158 PRO A CA 1
ATOM 1251 C C . PRO A 1 158 ? -5.576 -21.782 -8.383 1.00 88.44 158 PRO A C 1
ATOM 1253 O O . PRO A 1 158 ? -5.054 -22.307 -7.398 1.00 88.44 158 PRO A O 1
ATOM 1256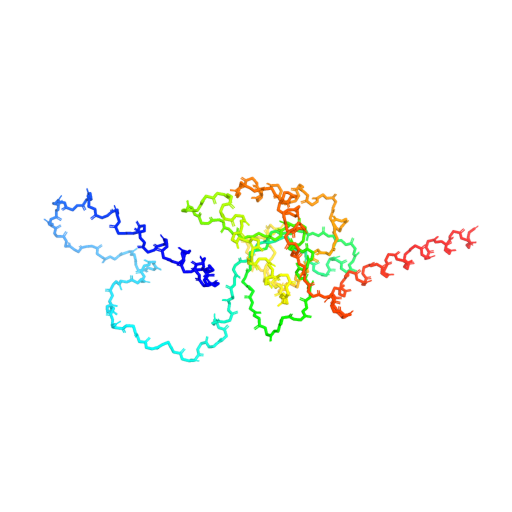 N N . LEU A 1 159 ? -5.094 -21.956 -9.610 1.00 85.50 159 LEU A N 1
ATOM 1257 C CA . LEU A 1 159 ? -3.876 -22.681 -9.940 1.00 85.50 159 LEU A CA 1
ATOM 1258 C C . LEU A 1 159 ? -2.734 -21.691 -10.162 1.00 85.50 159 LEU A C 1
ATOM 1260 O O . LEU A 1 159 ? -2.932 -20.577 -10.634 1.00 85.50 159 LEU A O 1
ATOM 1264 N N . GLY A 1 160 ? -1.520 -22.108 -9.822 1.00 84.31 160 GLY A N 1
ATOM 1265 C CA . GLY A 1 160 ? -0.334 -21.282 -9.991 1.00 84.31 160 GLY A CA 1
ATOM 1266 C C . GLY A 1 160 ? 0.700 -21.534 -8.909 1.00 84.31 160 GLY A C 1
ATOM 1267 O O . GLY A 1 160 ? 0.488 -22.300 -7.967 1.00 84.31 160 GLY A O 1
ATOM 1268 N N . TYR A 1 161 ? 1.852 -20.896 -9.071 1.00 88.00 161 TYR A N 1
ATOM 1269 C CA . TYR A 1 161 ? 2.868 -20.851 -8.033 1.00 88.00 161 TYR A CA 1
ATOM 1270 C C . TYR A 1 161 ? 2.658 -19.605 -7.161 1.00 88.00 161 TYR A C 1
ATOM 1272 O O . TYR A 1 161 ? 2.226 -18.568 -7.671 1.00 88.00 161 TYR A O 1
ATOM 1280 N N . PRO A 1 162 ? 2.988 -19.669 -5.859 1.00 90.25 162 PRO A N 1
ATOM 1281 C CA . PRO A 1 162 ? 2.877 -18.511 -4.988 1.00 90.25 162 PRO A CA 1
ATOM 1282 C C . PRO A 1 162 ? 3.751 -17.352 -5.469 1.00 90.25 162 PRO A C 1
ATOM 1284 O O . PRO A 1 162 ? 4.952 -17.508 -5.702 1.00 90.25 162 PRO A O 1
ATOM 1287 N N . MET A 1 163 ? 3.146 -16.176 -5.563 1.00 90.88 163 MET A N 1
ATOM 1288 C CA . MET A 1 163 ? 3.778 -14.931 -5.962 1.00 90.88 163 MET A CA 1
ATOM 1289 C C . MET A 1 163 ? 4.125 -14.088 -4.742 1.00 90.88 163 MET A C 1
ATOM 1291 O O . MET A 1 163 ? 3.299 -13.873 -3.853 1.00 90.88 163 MET A O 1
ATOM 1295 N N . LEU A 1 164 ? 5.351 -13.564 -4.718 1.00 91.44 164 LEU A N 1
ATOM 1296 C CA . LEU A 1 164 ? 5.724 -12.533 -3.759 1.00 91.44 164 LEU A CA 1
ATOM 1297 C C . LEU A 1 164 ? 5.080 -11.208 -4.152 1.00 91.44 164 LEU A C 1
ATOM 1299 O O . LEU A 1 164 ? 5.261 -10.729 -5.273 1.00 91.44 164 LEU A O 1
ATOM 1303 N N . MET A 1 165 ? 4.397 -10.609 -3.189 1.00 91.19 165 MET A N 1
ATOM 1304 C CA . MET A 1 165 ? 3.788 -9.301 -3.322 1.00 91.19 165 MET A CA 1
ATOM 1305 C C . MET A 1 165 ? 4.673 -8.249 -2.656 1.00 91.19 165 MET A C 1
ATOM 1307 O O . MET A 1 165 ? 5.273 -8.491 -1.603 1.00 91.19 165 MET A O 1
ATOM 1311 N N . GLY A 1 166 ? 4.771 -7.092 -3.296 1.00 88.81 166 GLY A N 1
ATOM 1312 C CA . GLY A 1 166 ? 5.464 -5.915 -2.804 1.00 88.81 166 GLY A CA 1
ATOM 1313 C C . GLY A 1 166 ? 4.487 -4.794 -2.492 1.00 88.81 166 GLY A C 1
ATOM 1314 O O . GLY A 1 166 ? 3.398 -4.722 -3.058 1.00 88.81 166 GLY A O 1
ATOM 1315 N N . SER A 1 167 ? 4.912 -3.910 -1.603 1.00 88.06 167 SER A N 1
ATOM 1316 C CA . SER A 1 167 ? 4.220 -2.660 -1.333 1.00 88.06 167 SER A CA 1
ATOM 1317 C C . SER A 1 167 ? 4.668 -1.55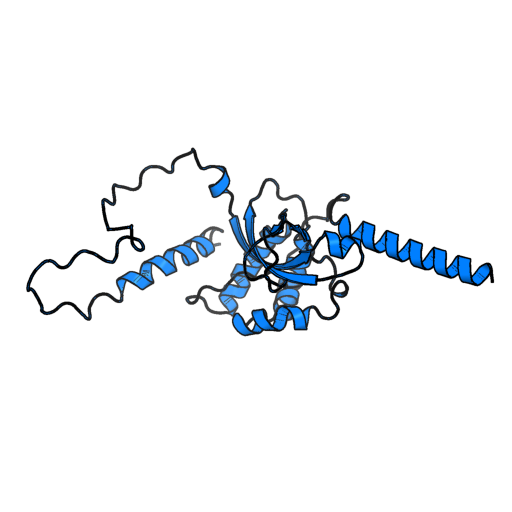3 -2.294 1.00 88.06 167 SER A C 1
ATOM 1319 O O . SER A 1 167 ? 5.776 -1.598 -2.853 1.00 88.06 167 SER A O 1
ATOM 1321 N N . LEU A 1 168 ? 3.817 -0.541 -2.457 1.00 89.56 168 LEU A N 1
ATOM 1322 C CA . LEU A 1 168 ? 4.207 0.742 -3.025 1.00 89.56 168 LEU A CA 1
ATOM 1323 C C . LEU A 1 168 ? 5.061 1.515 -2.008 1.00 89.56 168 LEU A C 1
ATOM 1325 O O . LEU A 1 168 ? 4.813 1.496 -0.809 1.00 89.56 168 LEU A O 1
ATOM 1329 N N . THR A 1 169 ? 6.061 2.232 -2.497 1.00 89.06 169 THR A N 1
ATOM 1330 C CA . THR A 1 169 ? 6.886 3.166 -1.723 1.00 89.06 169 THR A CA 1
ATOM 1331 C C . THR A 1 169 ? 6.721 4.611 -2.189 1.00 89.06 169 THR A C 1
ATOM 1333 O O . THR A 1 169 ? 7.178 5.526 -1.503 1.00 89.06 169 THR A O 1
ATOM 1336 N N . LEU A 1 170 ? 6.079 4.827 -3.344 1.00 88.94 170 LEU A N 1
ATOM 1337 C CA . LEU A 1 170 ? 5.815 6.130 -3.946 1.00 88.94 170 LEU A CA 1
ATOM 1338 C C . LEU A 1 170 ? 4.487 6.118 -4.713 1.00 88.94 170 LEU A C 1
ATOM 1340 O O . LEU A 1 170 ? 4.142 5.148 -5.381 1.00 88.94 170 LEU A O 1
ATOM 1344 N N . HIS A 1 171 ? 3.797 7.257 -4.722 1.00 88.00 171 HIS A N 1
ATOM 1345 C CA . HIS A 1 171 ? 2.528 7.456 -5.439 1.00 88.00 171 HIS A CA 1
ATOM 1346 C C . HIS A 1 171 ? 2.666 7.257 -6.958 1.00 88.00 171 HIS A C 1
ATOM 1348 O O . HIS A 1 171 ? 1.721 6.857 -7.622 1.00 88.00 171 HIS A O 1
ATOM 1354 N N . THR A 1 172 ? 3.855 7.527 -7.506 1.00 87.25 172 THR A N 1
ATOM 1355 C CA . THR A 1 172 ? 4.146 7.489 -8.948 1.00 87.25 172 THR A CA 1
ATOM 1356 C C . THR A 1 172 ? 4.408 6.085 -9.489 1.00 87.25 172 THR A C 1
ATOM 1358 O O . THR A 1 172 ? 4.615 5.925 -10.689 1.00 87.25 172 THR A O 1
ATOM 1361 N N . GLN A 1 173 ? 4.455 5.068 -8.626 1.00 88.25 173 GLN A N 1
ATOM 1362 C CA . GLN A 1 173 ? 4.707 3.684 -9.036 1.00 88.25 173 GLN A CA 1
ATOM 1363 C C . GLN A 1 173 ? 3.516 3.041 -9.743 1.00 88.25 173 GLN A C 1
ATOM 1365 O O . GLN A 1 173 ? 3.694 2.049 -10.451 1.00 88.25 173 GLN A O 1
ATOM 1370 N N . ILE A 1 174 ? 2.329 3.623 -9.586 1.00 88.81 174 ILE A N 1
ATOM 1371 C CA . ILE A 1 174 ? 1.150 3.317 -10.388 1.00 88.81 174 ILE A CA 1
ATOM 1372 C C . ILE A 1 174 ? 0.636 4.592 -11.064 1.00 88.81 174 ILE A C 1
ATOM 1374 O O . ILE A 1 174 ? 0.808 5.676 -10.508 1.00 88.81 174 ILE A O 1
ATOM 1378 N N . PRO A 1 175 ? 0.012 4.491 -12.254 1.00 83.38 175 PRO A N 1
ATOM 1379 C CA . PRO A 1 175 ? -0.435 5.664 -13.005 1.00 83.38 175 PRO A CA 1
ATOM 1380 C C . PRO A 1 175 ? -1.419 6.556 -12.239 1.00 83.38 175 PRO A C 1
ATOM 1382 O O . PRO A 1 175 ? -1.357 7.775 -12.369 1.00 83.38 175 PRO A O 1
ATOM 1385 N N . ASN A 1 176 ? -2.311 5.957 -11.444 1.00 86.62 176 ASN A N 1
ATOM 1386 C CA . ASN A 1 176 ? -3.301 6.683 -10.657 1.00 86.62 176 ASN A CA 1
ATOM 1387 C C . ASN A 1 176 ? -3.673 5.900 -9.385 1.00 86.62 176 ASN A C 1
ATOM 1389 O O . ASN A 1 176 ? -4.479 4.973 -9.425 1.00 86.62 176 ASN A O 1
ATOM 1393 N N . LEU A 1 177 ? -3.061 6.263 -8.252 1.00 89.81 177 LEU A N 1
ATOM 1394 C CA . LEU A 1 177 ? -3.336 5.633 -6.955 1.00 89.81 177 LEU A CA 1
ATOM 1395 C C . LEU A 1 177 ? -4.773 5.873 -6.483 1.00 89.81 177 LEU A C 1
ATOM 1397 O O . LEU A 1 177 ? -5.400 4.950 -5.972 1.00 89.81 177 LEU A O 1
ATOM 1401 N N . SER A 1 178 ? -5.298 7.078 -6.698 1.00 91.69 178 SER A N 1
ATOM 1402 C CA . SER A 1 178 ? -6.649 7.440 -6.269 1.00 91.69 178 SER A CA 1
ATOM 1403 C C . SER A 1 178 ? -7.704 6.611 -7.005 1.00 91.69 178 SER A C 1
ATOM 1405 O O . SER A 1 178 ? -8.579 6.025 -6.376 1.00 91.69 178 SER A O 1
ATOM 1407 N N . GLU A 1 179 ? -7.552 6.443 -8.320 1.00 92.56 179 GLU A N 1
ATOM 1408 C CA . GLU A 1 179 ? -8.436 5.592 -9.131 1.00 92.56 179 GLU A CA 1
ATOM 1409 C C . GLU A 1 179 ? -8.318 4.106 -8.778 1.00 92.56 179 GLU A C 1
ATOM 1411 O O . GLU A 1 179 ? -9.331 3.416 -8.703 1.00 92.56 179 GLU A O 1
ATOM 1416 N N . ALA A 1 180 ? -7.109 3.609 -8.499 1.00 92.19 180 ALA A N 1
ATOM 1417 C CA . ALA A 1 180 ? -6.924 2.225 -8.062 1.00 92.19 180 ALA A CA 1
ATOM 1418 C C . ALA A 1 180 ? -7.584 1.939 -6.698 1.00 92.19 180 ALA A C 1
ATOM 1420 O O . ALA A 1 180 ? -7.990 0.810 -6.434 1.00 92.19 180 ALA A O 1
ATOM 1421 N N . LEU A 1 181 ? -7.694 2.954 -5.834 1.00 93.69 181 LEU A N 1
ATOM 1422 C CA . LEU A 1 181 ? -8.323 2.861 -4.515 1.00 93.69 181 LEU A CA 1
ATOM 1423 C C . LEU A 1 181 ? -9.815 3.201 -4.507 1.00 93.69 181 LEU A C 1
ATOM 1425 O O . LEU A 1 181 ? -10.496 2.882 -3.533 1.00 93.69 181 LEU A O 1
ATOM 1429 N N . ASP A 1 182 ? -10.323 3.835 -5.560 1.00 94.12 182 ASP A N 1
ATOM 1430 C CA . ASP A 1 182 ? -11.695 4.333 -5.651 1.00 94.12 182 ASP A CA 1
ATOM 1431 C C . ASP A 1 182 ? -12.768 3.260 -5.374 1.00 94.12 182 ASP A C 1
ATOM 1433 O O . ASP A 1 182 ? -13.668 3.549 -4.581 1.00 94.12 182 ASP A O 1
ATOM 1437 N N . PRO A 1 183 ? -12.678 2.017 -5.901 1.00 93.12 183 PRO A N 1
ATOM 1438 C CA . PRO A 1 183 ? -13.670 0.981 -5.607 1.00 93.12 183 PRO A CA 1
ATOM 1439 C C . PRO A 1 183 ? -13.803 0.701 -4.107 1.00 93.12 183 PRO A C 1
ATOM 1441 O O . PRO A 1 183 ? -14.902 0.766 -3.556 1.00 93.12 183 PRO A O 1
ATOM 1444 N N . ARG A 1 184 ? -12.672 0.482 -3.428 1.00 92.62 184 ARG A N 1
ATOM 1445 C CA . ARG A 1 184 ? -12.635 0.233 -1.986 1.00 92.62 184 ARG A CA 1
ATOM 1446 C C . ARG A 1 184 ? -13.047 1.469 -1.191 1.00 92.62 184 ARG A C 1
ATOM 1448 O O . ARG A 1 184 ? -13.788 1.358 -0.222 1.00 92.62 184 ARG A O 1
ATOM 1455 N N . ASN A 1 185 ? -12.575 2.651 -1.581 1.00 94.38 185 ASN A N 1
ATOM 1456 C CA . ASN A 1 185 ? -12.905 3.900 -0.896 1.00 94.38 185 ASN A CA 1
ATOM 1457 C C . ASN A 1 185 ? -14.416 4.172 -0.917 1.00 94.38 185 ASN A C 1
ATOM 1459 O O . ASN A 1 185 ? -14.979 4.559 0.103 1.00 94.38 185 ASN A O 1
ATOM 1463 N N . LYS A 1 186 ? -15.081 3.891 -2.045 1.00 94.31 186 LYS A N 1
ATOM 1464 C CA . LYS A 1 186 ? -16.543 3.949 -2.167 1.00 94.31 186 LYS A CA 1
ATOM 1465 C C . LYS A 1 186 ? -17.243 2.885 -1.335 1.00 94.31 186 LYS A C 1
ATOM 1467 O O . LYS A 1 186 ? -18.237 3.191 -0.688 1.00 94.31 186 LYS A O 1
ATOM 1472 N N . GLU A 1 187 ? -16.748 1.649 -1.355 1.00 91.56 187 GLU A N 1
ATOM 1473 C CA . GLU A 1 187 ? -17.337 0.557 -0.575 1.00 91.56 187 GLU A CA 1
ATOM 1474 C C . GLU A 1 187 ? -17.270 0.836 0.932 1.00 91.56 187 GLU A C 1
ATOM 1476 O O . GLU A 1 187 ? -18.213 0.547 1.666 1.00 91.56 187 GLU A O 1
ATOM 1481 N N . TRP A 1 188 ? -16.154 1.398 1.398 1.00 90.44 188 TRP A N 1
ATOM 1482 C CA . TRP A 1 188 ? -15.888 1.609 2.822 1.00 90.44 188 TRP A CA 1
ATOM 1483 C C . TRP A 1 188 ? -16.277 3.004 3.317 1.00 90.44 188 TRP A C 1
ATOM 1485 O O . TRP A 1 188 ? -16.166 3.257 4.517 1.00 90.44 188 TRP A O 1
ATOM 1495 N N . ASP A 1 189 ? -16.734 3.879 2.417 1.00 91.88 189 ASP A N 1
ATOM 1496 C CA . ASP A 1 189 ? -17.042 5.286 2.689 1.00 91.88 189 ASP A CA 1
ATOM 1497 C C . ASP A 1 189 ? -15.867 5.989 3.399 1.00 91.88 189 ASP A C 1
ATOM 1499 O O . ASP A 1 189 ? -15.958 6.472 4.532 1.00 91.88 189 ASP A O 1
ATOM 1503 N N . ILE A 1 190 ? -14.702 5.944 2.742 1.00 92.19 190 ILE A N 1
ATOM 1504 C CA . ILE A 1 190 ? -13.453 6.547 3.218 1.00 92.19 190 ILE A CA 1
ATOM 1505 C C . ILE A 1 190 ? -12.781 7.387 2.134 1.00 92.19 190 ILE A C 1
ATOM 1507 O O . ILE A 1 190 ? -12.813 7.048 0.954 1.00 92.19 190 ILE A O 1
ATOM 1511 N N . ASP A 1 191 ? -12.058 8.420 2.562 1.00 94.19 191 ASP A N 1
ATOM 1512 C CA . ASP A 1 191 ? -11.121 9.164 1.726 1.00 94.19 191 ASP A CA 1
ATOM 1513 C C . ASP A 1 191 ? -9.681 8.893 2.194 1.00 94.19 191 ASP A C 1
ATOM 1515 O O . ASP A 1 191 ? -9.275 9.222 3.313 1.00 94.19 191 ASP A O 1
ATOM 1519 N N . HIS A 1 192 ? -8.897 8.240 1.336 1.00 94.12 192 HIS A N 1
ATOM 1520 C CA . HIS A 1 192 ? -7.500 7.931 1.628 1.00 94.12 192 HIS A CA 1
ATOM 1521 C C . HIS A 1 192 ? -6.605 9.182 1.699 1.00 94.12 192 HIS A C 1
ATOM 1523 O O . HIS A 1 192 ? -5.683 9.209 2.513 1.00 94.12 192 HIS A O 1
ATOM 1529 N N . GLU A 1 193 ? -6.871 10.237 0.925 1.00 95.00 193 GLU A N 1
ATOM 1530 C CA . GLU A 1 193 ? -6.094 11.482 0.978 1.00 95.00 193 GLU A CA 1
ATOM 1531 C C . GLU A 1 193 ? -6.383 12.239 2.277 1.00 95.00 193 GLU A C 1
ATOM 1533 O O . GLU A 1 193 ? -5.470 12.752 2.932 1.00 95.00 193 GLU A O 1
ATOM 1538 N N . GLU A 1 194 ? -7.643 12.252 2.713 1.00 95.12 194 GLU A N 1
ATOM 1539 C CA . GLU A 1 194 ? -8.013 12.783 4.025 1.00 95.12 194 GLU A CA 1
ATOM 1540 C C . GLU A 1 194 ? -7.305 12.017 5.151 1.00 95.12 194 GLU A C 1
ATOM 1542 O O . GLU A 1 194 ? -6.670 12.627 6.019 1.00 95.12 194 GLU A O 1
ATOM 1547 N N . LYS A 1 195 ? -7.322 10.679 5.101 1.00 94.88 195 LYS A N 1
ATOM 1548 C CA . LYS A 1 195 ? -6.594 9.836 6.062 1.00 94.88 195 LYS A CA 1
ATOM 1549 C C . LYS A 1 195 ? -5.097 10.130 6.061 1.00 94.88 195 LYS A C 1
ATOM 1551 O O . LYS A 1 195 ? -4.509 10.241 7.136 1.00 94.88 195 LYS A O 1
ATOM 1556 N N . ALA A 1 196 ? -4.477 10.294 4.893 1.00 94.69 196 ALA A N 1
ATOM 1557 C CA . ALA A 1 196 ? -3.069 10.673 4.778 1.00 94.69 196 ALA A CA 1
ATOM 1558 C C . ALA A 1 196 ? -2.789 12.008 5.489 1.00 94.69 196 ALA A C 1
ATOM 1560 O O . ALA A 1 196 ? -1.847 12.119 6.277 1.00 94.69 196 ALA A O 1
ATOM 1561 N N . ASN A 1 197 ? -3.655 13.003 5.280 1.00 96.06 197 ASN A N 1
ATOM 1562 C CA . ASN A 1 197 ? -3.545 14.316 5.912 1.00 96.06 197 ASN A CA 1
ATOM 1563 C C . ASN A 1 197 ? -3.690 14.249 7.439 1.00 96.06 197 ASN A C 1
ATOM 1565 O O . ASN A 1 197 ? -2.925 14.899 8.155 1.00 96.06 197 ASN A O 1
ATOM 1569 N N . ILE A 1 198 ? -4.643 13.465 7.951 1.00 94.94 198 ILE A N 1
ATOM 1570 C CA . ILE A 1 198 ? -4.826 13.244 9.394 1.00 94.94 198 ILE A CA 1
ATOM 1571 C C . ILE A 1 198 ? -3.580 12.574 9.982 1.00 94.94 198 ILE A C 1
ATOM 1573 O O . ILE A 1 198 ? -2.990 13.082 10.933 1.00 94.94 198 ILE A O 1
ATOM 1577 N N . ARG A 1 199 ? -3.103 11.490 9.364 1.00 94.75 199 ARG A N 1
ATOM 1578 C CA . ARG A 1 199 ? -1.920 10.739 9.815 1.00 94.75 199 ARG A CA 1
ATOM 1579 C C . ARG A 1 199 ? -0.653 11.597 9.817 1.00 94.75 199 ARG A C 1
ATOM 1581 O O . ARG A 1 199 ? 0.150 11.508 10.746 1.00 94.75 199 ARG A O 1
ATOM 1588 N N . ALA A 1 200 ? -0.490 12.469 8.821 1.00 93.38 200 ALA A N 1
ATOM 1589 C CA . ALA A 1 200 ? 0.615 13.419 8.764 1.00 93.38 200 ALA A CA 1
ATOM 1590 C C . ALA A 1 200 ? 0.565 14.444 9.912 1.00 93.38 200 ALA A C 1
ATOM 1592 O O . ALA A 1 200 ? 1.605 14.729 10.513 1.00 93.38 200 ALA A O 1
ATOM 1593 N N . LYS A 1 201 ? -0.627 14.966 10.240 1.00 94.81 201 LYS A N 1
ATOM 1594 C CA . LYS A 1 201 ? -0.842 15.895 11.367 1.00 94.81 201 LYS A CA 1
ATOM 1595 C C . LYS A 1 201 ? -0.580 15.226 12.718 1.00 94.81 201 LYS A C 1
ATOM 1597 O O . LYS A 1 201 ? 0.104 15.809 13.552 1.00 94.81 201 LYS A O 1
ATOM 1602 N N . GLU A 1 202 ? -1.035 13.987 12.885 1.00 91.69 202 GLU A N 1
ATOM 1603 C CA . GLU A 1 202 ? -0.856 13.181 14.102 1.00 91.69 202 GLU A CA 1
ATOM 1604 C C . GLU A 1 202 ? 0.552 12.575 14.247 1.00 91.69 202 GLU A C 1
ATOM 1606 O O . GLU A 1 202 ? 0.846 11.858 15.208 1.00 91.69 202 GLU A O 1
ATOM 1611 N N . GLY A 1 203 ? 1.449 12.852 13.295 1.00 88.94 203 GLY A N 1
ATOM 1612 C CA . GLY A 1 203 ? 2.842 12.419 13.354 1.00 88.94 203 GLY A CA 1
ATOM 1613 C C . GLY A 1 203 ? 3.030 10.909 13.198 1.00 88.94 203 GLY A C 1
ATOM 1614 O O . GLY A 1 203 ? 4.028 10.374 13.682 1.00 88.94 203 GLY A O 1
ATOM 1615 N N . VAL A 1 204 ? 2.107 10.221 12.519 1.00 86.12 204 VAL A N 1
ATOM 1616 C CA . VAL A 1 204 ? 2.228 8.792 12.209 1.00 86.12 204 VAL A CA 1
ATOM 1617 C C . VAL A 1 204 ? 3.425 8.591 11.282 1.00 86.12 204 VAL A C 1
ATOM 1619 O O . VAL A 1 204 ? 3.395 8.946 10.103 1.00 86.12 204 VAL A O 1
ATOM 1622 N N . ARG A 1 205 ? 4.522 8.061 11.828 1.00 78.06 205 ARG A N 1
ATOM 1623 C CA . ARG A 1 205 ? 5.771 7.825 11.097 1.00 78.06 205 ARG A CA 1
ATOM 1624 C C . ARG A 1 205 ? 6.326 6.458 11.449 1.00 78.06 205 ARG A C 1
ATOM 1626 O O . ARG A 1 205 ? 6.503 6.139 12.622 1.00 78.06 205 ARG A O 1
ATOM 1633 N N . GLY A 1 206 ? 6.634 5.678 10.420 1.00 72.06 206 GLY A N 1
ATOM 1634 C CA . GLY A 1 206 ? 7.373 4.434 10.585 1.00 72.06 206 GLY A CA 1
ATOM 1635 C C . GLY A 1 206 ? 8.840 4.690 10.955 1.00 72.06 206 GLY A C 1
ATOM 1636 O O . GLY A 1 206 ? 9.355 5.795 10.750 1.00 72.06 206 GLY A O 1
ATOM 1637 N N . PRO A 1 207 ? 9.550 3.675 11.474 1.00 74.25 207 PRO A N 1
ATOM 1638 C CA . PRO A 1 207 ? 11.001 3.687 11.536 1.00 74.25 207 PRO A CA 1
ATOM 1639 C C . PRO A 1 207 ? 11.566 3.813 10.114 1.00 74.25 207 PRO A C 1
ATOM 1641 O O . PRO A 1 207 ? 10.874 3.570 9.129 1.00 74.25 207 PRO A O 1
ATOM 1644 N N . GLY A 1 208 ? 12.834 4.197 9.983 1.00 77.31 208 GLY A N 1
ATOM 1645 C CA . GLY A 1 208 ? 13.472 4.266 8.667 1.00 77.31 208 GLY A CA 1
ATOM 1646 C C . GLY A 1 208 ? 13.366 2.942 7.896 1.00 77.31 208 GLY A C 1
ATOM 1647 O O . GLY A 1 208 ? 13.363 1.852 8.479 1.00 77.31 208 GLY A O 1
ATOM 1648 N N . VAL A 1 209 ? 13.290 3.035 6.569 1.00 81.31 209 VAL A N 1
ATOM 1649 C CA . VAL A 1 209 ? 13.331 1.866 5.685 1.00 81.31 209 VAL A CA 1
ATOM 1650 C C . VAL A 1 209 ? 14.718 1.222 5.773 1.00 81.31 209 VAL A C 1
ATOM 1652 O O . VAL A 1 209 ? 15.742 1.901 5.684 1.00 81.31 209 VAL A O 1
ATOM 1655 N N . HIS A 1 210 ? 14.770 -0.097 5.964 1.00 81.94 210 HIS A N 1
ATOM 1656 C CA . HIS A 1 210 ? 16.037 -0.823 6.048 1.00 81.94 210 HIS A CA 1
ATOM 1657 C C . HIS A 1 210 ? 16.770 -0.815 4.693 1.00 81.94 210 HIS A C 1
ATOM 1659 O O . HIS A 1 210 ? 16.146 -0.949 3.643 1.00 81.94 210 HIS A O 1
ATOM 1665 N N . ALA A 1 211 ? 18.106 -0.754 4.693 1.00 84.50 211 ALA A N 1
ATOM 1666 C CA . ALA A 1 211 ? 18.911 -0.667 3.464 1.00 84.50 211 ALA A CA 1
ATOM 1667 C C . ALA A 1 211 ? 18.635 -1.799 2.450 1.00 84.50 211 ALA A C 1
ATOM 1669 O O . ALA A 1 211 ? 18.679 -1.578 1.241 1.00 84.50 211 ALA A O 1
ATOM 1670 N N . ASN A 1 212 ? 18.292 -2.994 2.939 1.00 82.69 212 ASN A N 1
ATOM 1671 C CA . ASN A 1 212 ? 17.974 -4.171 2.116 1.00 82.69 212 ASN A CA 1
ATOM 1672 C C . ASN A 1 212 ? 16.474 -4.339 1.798 1.00 82.69 212 ASN A C 1
ATOM 1674 O O . ASN A 1 212 ? 16.091 -5.345 1.206 1.00 82.69 212 ASN A O 1
ATOM 1678 N N . ALA A 1 213 ? 15.614 -3.408 2.218 1.00 83.19 213 ALA A N 1
ATOM 1679 C CA . ALA A 1 213 ? 14.203 -3.418 1.841 1.00 83.19 213 ALA A CA 1
ATOM 1680 C C . ALA A 1 213 ? 14.017 -2.965 0.382 1.00 83.19 213 ALA A C 1
ATOM 1682 O O . ALA A 1 213 ? 14.934 -2.398 -0.224 1.00 83.19 213 ALA A O 1
ATOM 1683 N N . ASP A 1 214 ? 12.835 -3.239 -0.171 1.00 85.56 214 ASP A N 1
ATOM 1684 C CA . ASP A 1 214 ? 12.373 -2.701 -1.459 1.00 85.56 214 ASP A CA 1
ATOM 1685 C C . ASP A 1 214 ? 13.300 -3.011 -2.647 1.00 85.56 214 ASP A C 1
ATOM 1687 O O . ASP A 1 214 ? 13.424 -2.240 -3.597 1.00 85.56 214 ASP A O 1
ATOM 1691 N N . SER A 1 215 ? 13.981 -4.162 -2.588 1.00 88.25 215 SER A N 1
ATOM 1692 C CA . SER A 1 215 ? 14.945 -4.606 -3.610 1.00 88.25 215 SER A CA 1
ATOM 1693 C C . SER A 1 215 ? 14.374 -4.602 -5.031 1.00 88.25 215 SER A C 1
ATOM 1695 O O . SER A 1 215 ? 15.051 -4.156 -5.952 1.00 88.25 215 SER A O 1
ATOM 1697 N N . TRP A 1 216 ? 13.114 -5.011 -5.206 1.00 88.88 216 TRP A N 1
ATOM 1698 C CA . TRP A 1 216 ? 12.459 -5.036 -6.515 1.00 88.88 216 TRP A CA 1
ATOM 1699 C C . TRP A 1 216 ? 12.359 -3.651 -7.163 1.00 88.88 216 TRP A C 1
ATOM 1701 O O . TRP A 1 216 ? 12.529 -3.539 -8.374 1.00 88.88 216 TRP A O 1
ATOM 1711 N N . TRP A 1 217 ? 12.160 -2.595 -6.368 1.00 90.38 217 TRP A N 1
ATOM 1712 C CA . TRP A 1 217 ? 12.126 -1.221 -6.868 1.00 90.38 217 TRP A CA 1
ATOM 1713 C C . TRP A 1 217 ? 13.511 -0.733 -7.287 1.00 90.38 217 TRP A C 1
ATOM 1715 O O . TRP A 1 217 ? 13.666 -0.165 -8.366 1.00 90.38 217 TRP A O 1
ATOM 1725 N N . LYS A 1 218 ? 14.535 -1.040 -6.486 1.00 90.44 218 LYS A N 1
ATOM 1726 C CA . LYS A 1 218 ? 15.934 -0.706 -6.802 1.00 90.44 218 LYS A CA 1
ATOM 1727 C C . LYS A 1 218 ? 16.385 -1.371 -8.104 1.00 90.44 218 LYS A C 1
ATOM 1729 O O . LYS A 1 218 ? 16.938 -0.718 -8.985 1.00 90.44 218 LYS A O 1
ATOM 1734 N N . GLU A 1 219 ? 16.075 -2.656 -8.264 1.00 90.81 219 GLU A N 1
ATOM 1735 C CA . GLU A 1 219 ? 16.381 -3.406 -9.485 1.00 90.81 219 GLU A CA 1
ATOM 1736 C C . GLU A 1 219 ? 15.684 -2.823 -10.726 1.00 90.81 219 GLU A C 1
ATOM 1738 O O . GLU A 1 219 ? 16.282 -2.780 -11.807 1.00 90.81 219 GLU A O 1
ATOM 1743 N N . ALA A 1 220 ? 14.435 -2.370 -10.583 1.00 90.44 220 ALA A N 1
ATOM 1744 C CA . ALA A 1 220 ? 13.674 -1.752 -11.665 1.00 90.44 220 ALA A CA 1
ATOM 1745 C C . ALA A 1 220 ? 14.308 -0.430 -12.122 1.00 90.44 220 ALA A C 1
ATOM 1747 O O . ALA A 1 220 ? 14.526 -0.225 -13.321 1.00 90.44 220 ALA A O 1
ATOM 1748 N N . GLU A 1 221 ? 14.670 0.437 -11.174 1.00 90.19 221 GLU A N 1
ATOM 1749 C CA . GLU A 1 221 ? 15.359 1.697 -11.458 1.00 90.19 221 GLU A CA 1
ATOM 1750 C C . GLU A 1 221 ? 16.701 1.474 -12.160 1.00 90.19 221 GLU A C 1
ATOM 1752 O O . GLU A 1 221 ? 17.010 2.146 -13.145 1.00 90.19 221 GLU A O 1
ATOM 1757 N N . ASP A 1 222 ? 17.496 0.513 -11.691 1.00 91.31 222 ASP A N 1
ATOM 1758 C CA . ASP A 1 222 ? 18.800 0.205 -12.279 1.00 91.31 222 ASP A CA 1
ATOM 1759 C C . ASP A 1 222 ? 18.667 -0.334 -13.708 1.00 91.31 222 ASP A C 1
ATOM 1761 O O . ASP A 1 222 ? 19.462 -0.001 -14.593 1.00 91.31 222 ASP A O 1
ATOM 1765 N N . LYS A 1 223 ? 17.633 -1.138 -13.988 1.00 90.62 223 LYS A N 1
ATOM 1766 C CA . LYS A 1 223 ? 17.308 -1.558 -15.360 1.00 90.62 223 LYS A CA 1
ATOM 1767 C C . LYS A 1 223 ? 16.885 -0.373 -16.230 1.00 90.62 223 LYS A C 1
ATOM 1769 O O . LYS A 1 223 ? 17.326 -0.300 -17.376 1.00 90.62 223 LYS A O 1
ATOM 1774 N N . ALA A 1 224 ? 16.076 0.552 -15.716 1.00 88.62 224 ALA A N 1
ATOM 1775 C CA . ALA A 1 224 ? 15.666 1.744 -16.459 1.00 88.62 224 ALA A CA 1
ATOM 1776 C C . ALA A 1 224 ? 16.866 2.648 -16.799 1.00 88.62 224 ALA A C 1
ATOM 1778 O O . ALA A 1 224 ? 17.018 3.058 -17.951 1.00 88.62 224 ALA A O 1
ATOM 1779 N N . LYS A 1 225 ? 17.763 2.886 -15.832 1.00 91.06 225 LYS A N 1
ATOM 1780 C CA . LYS A 1 225 ? 19.005 3.657 -16.024 1.00 91.06 225 LYS A CA 1
ATOM 1781 C C . LYS A 1 225 ? 19.916 3.021 -17.075 1.00 91.06 225 LYS A C 1
ATOM 1783 O O . LYS A 1 225 ? 20.420 3.731 -17.940 1.00 91.06 225 LYS A O 1
ATOM 1788 N N . ARG A 1 226 ? 20.078 1.690 -17.054 1.00 90.19 226 ARG A N 1
ATOM 1789 C CA . ARG A 1 226 ? 20.843 0.964 -18.086 1.00 90.19 226 ARG A CA 1
ATOM 1790 C C . ARG A 1 226 ? 20.242 1.131 -19.480 1.00 90.19 226 ARG A C 1
ATOM 1792 O O . ARG A 1 226 ? 20.956 1.526 -20.387 1.00 90.19 226 ARG A O 1
ATOM 1799 N N . LYS A 1 227 ? 18.924 0.958 -19.635 1.00 90.12 227 LYS A N 1
ATOM 1800 C CA . LYS A 1 227 ? 18.243 1.169 -20.929 1.00 90.12 227 LYS A CA 1
ATOM 1801 C C . LYS A 1 227 ? 18.426 2.592 -21.469 1.00 90.12 227 LYS A C 1
ATOM 1803 O O . LYS A 1 227 ? 18.579 2.781 -22.673 1.00 90.12 227 LYS A O 1
ATOM 1808 N N . LEU A 1 228 ? 18.387 3.596 -20.590 1.00 90.44 228 LEU A N 1
ATOM 1809 C CA . LEU A 1 228 ? 18.646 4.993 -20.951 1.00 90.44 228 LEU A CA 1
ATOM 1810 C C . LEU A 1 228 ? 20.092 5.198 -21.417 1.00 90.44 228 LEU A C 1
ATOM 1812 O O . LEU A 1 228 ? 20.307 5.869 -22.424 1.00 90.44 228 LEU A O 1
ATOM 1816 N N . PHE A 1 229 ? 21.055 4.605 -20.708 1.00 90.12 229 PHE A N 1
ATOM 1817 C CA . PHE A 1 229 ? 22.467 4.646 -21.077 1.00 90.12 229 PHE A CA 1
ATOM 1818 C C . PHE A 1 229 ? 22.711 3.999 -22.445 1.00 90.12 229 PHE A C 1
ATOM 1820 O O . PHE A 1 229 ? 23.271 4.656 -23.317 1.00 90.12 229 PHE A O 1
ATOM 1827 N N . ASP A 1 230 ? 22.196 2.786 -22.667 1.00 90.56 230 ASP A N 1
ATOM 1828 C CA . ASP A 1 230 ? 22.349 2.050 -23.930 1.00 90.56 230 ASP A CA 1
ATOM 1829 C C . ASP A 1 230 ? 21.761 2.839 -25.114 1.00 90.56 230 ASP A C 1
ATOM 1831 O O . ASP A 1 230 ? 22.378 2.976 -26.171 1.00 90.56 230 ASP A O 1
ATOM 1835 N N . LYS A 1 231 ? 20.587 3.458 -24.919 1.00 89.56 231 LYS A N 1
ATOM 1836 C CA . LYS A 1 231 ? 19.953 4.307 -25.938 1.00 89.56 231 LYS A CA 1
ATOM 1837 C C . LYS A 1 231 ? 20.777 5.561 -26.245 1.00 89.56 231 LYS A C 1
ATOM 1839 O O . LYS A 1 231 ? 20.849 5.987 -27.400 1.00 89.56 231 LYS A O 1
ATOM 1844 N N . ALA A 1 232 ? 21.372 6.176 -25.223 1.00 89.19 232 ALA A N 1
ATOM 1845 C CA . ALA A 1 232 ? 22.237 7.335 -25.402 1.00 89.19 232 ALA A CA 1
ATOM 1846 C C . ALA A 1 232 ? 23.521 6.953 -26.153 1.00 89.19 232 ALA A C 1
ATOM 1848 O O . ALA A 1 232 ? 23.899 7.655 -27.089 1.00 89.19 232 ALA A O 1
ATOM 1849 N N . THR A 1 233 ? 24.147 5.820 -25.816 1.00 87.81 233 THR A N 1
ATOM 1850 C CA . THR A 1 233 ? 25.336 5.330 -26.527 1.00 87.81 233 THR A CA 1
ATOM 1851 C C . THR A 1 233 ? 25.032 4.966 -27.975 1.00 87.81 233 THR A C 1
ATOM 1853 O O . THR A 1 233 ? 25.783 5.368 -28.859 1.00 87.81 233 THR A O 1
ATOM 1856 N N . ASP A 1 234 ? 23.900 4.314 -28.251 1.00 86.69 234 ASP A N 1
ATOM 1857 C CA . ASP A 1 234 ? 23.478 3.990 -29.621 1.00 86.69 234 ASP A CA 1
ATOM 1858 C C . ASP A 1 234 ? 23.240 5.241 -30.473 1.00 86.69 234 ASP A C 1
ATOM 1860 O O . ASP A 1 234 ? 23.466 5.227 -31.681 1.00 86.69 234 ASP A O 1
ATOM 1864 N N . THR A 1 235 ? 22.786 6.331 -29.849 1.00 84.62 235 THR A N 1
ATOM 1865 C CA . THR A 1 235 ? 22.587 7.620 -30.526 1.00 84.62 235 THR A CA 1
ATOM 1866 C C . THR A 1 235 ? 23.918 8.307 -30.835 1.00 84.62 235 THR A C 1
ATOM 1868 O O . THR A 1 235 ? 24.013 8.997 -31.838 1.00 84.62 235 THR A O 1
ATOM 1871 N N . ILE A 1 236 ? 24.941 8.123 -29.995 1.00 81.50 236 ILE A N 1
ATOM 1872 C CA . ILE A 1 236 ? 26.282 8.704 -30.190 1.00 81.50 236 ILE A CA 1
ATOM 1873 C C . ILE A 1 236 ? 27.096 7.919 -31.231 1.00 81.50 236 ILE A C 1
ATOM 1875 O O . ILE A 1 236 ? 27.947 8.493 -31.903 1.00 81.50 236 ILE A O 1
ATOM 1879 N N . ILE A 1 237 ? 26.867 6.608 -31.347 1.00 77.56 237 ILE A N 1
ATOM 1880 C CA . ILE A 1 237 ? 27.606 5.721 -32.261 1.00 77.56 237 ILE A CA 1
ATOM 1881 C C . ILE A 1 237 ? 27.069 5.794 -33.711 1.00 77.56 237 ILE A C 1
ATOM 1883 O O . ILE A 1 237 ? 27.725 5.298 -34.627 1.00 77.56 237 ILE A O 1
ATOM 1887 N N . ARG A 1 238 ? 25.908 6.421 -33.939 1.00 60.50 238 ARG A N 1
ATOM 1888 C CA . ARG A 1 238 ? 25.302 6.636 -35.267 1.00 60.50 238 ARG A CA 1
ATOM 1889 C C . ARG A 1 238 ? 25.583 8.031 -35.809 1.00 60.50 238 ARG A C 1
ATOM 1891 O O . ARG A 1 238 ? 25.759 8.122 -37.043 1.00 60.50 238 ARG A O 1
#

Foldseek 3Di:
DDDLCPVVVCLVVVVVVVVVPPPDDDDDDDDDDDDDPDDPPPDDPDDDDDPDPPDDPDPPPVQVVQQDAWKWAWWFQLVCLLQLHTDIDIDTDTAGAPDQAAQQCQQCQLQLRMFHQDDPPDDPVVVLVSRLVVLLSVSRGDDKDKDCADPPPPDPDRDDHITTIGDDPDCVSDVHPCVNCVVVCVVRVHDSNVSSVVSVVVVSGYHDHDPPPPVSNVSNVVVVVVVVVVVVVVVVVD

Sequence (238 aa):
MLRPGVAVQAYLESRALFWHKLIPFFATSIDFLGDLALSAEYLVVHRKSDYATPSKPNPEFAPLRNICEFLNALHIYAEEARQGMTRAIEAHHFCSHKSKSCGIHGFEVGSGMLALPKPSAEEHDKWTELETEAMKEVAGLYGKTLHFWQVDHGDELPLGYPMLMGSLTLHTQIPNLSEALDPRNKEWDIDHEEKANIRAKEGVRGPGVHANADSWWKEAEDKAKRKLFDKATDTIIR

Solvent-accessible surface area (backbone atoms only — not comparable to full-atom values): 14670 Å² total; per-residue (Å²): 137,82,69,93,61,54,68,62,48,49,59,59,51,58,66,62,60,63,70,73,76,73,79,85,83,85,87,78,89,83,92,77,84,84,86,87,88,85,87,64,94,86,70,87,84,82,75,96,72,79,90,66,75,88,68,78,80,72,78,87,55,60,77,71,72,40,54,75,48,70,41,34,32,62,30,25,46,31,70,44,32,36,72,68,40,73,58,74,43,85,41,79,44,71,43,49,72,92,59,72,70,28,12,67,33,25,40,32,44,44,55,19,54,41,46,67,88,78,60,92,91,56,56,69,69,63,45,51,55,55,50,49,58,51,41,44,58,48,9,17,32,52,80,82,50,71,38,55,42,66,88,86,74,74,64,96,59,86,63,70,71,69,40,56,41,32,72,57,79,53,71,81,68,43,99,51,56,68,69,75,42,40,67,58,26,63,76,67,74,52,58,37,66,60,44,14,54,51,32,58,74,74,61,45,60,33,45,66,68,50,92,83,53,68,53,39,56,54,47,17,51,53,51,52,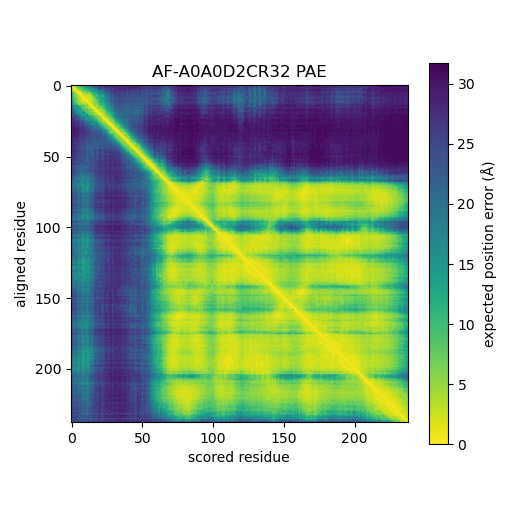53,48,56,51,49,54,53,51,50,55,62,72,78,105